Protein AF-A0A926BU79-F1 (afdb_monomer_lite)

Secondary structure (DSSP, 8-state):
--HHHHHHHHHHHHHHHHTTS-SEEEEEEEEEEEEEEEEEEEEEPPPPS--TT---PPPPEEEEEEEEEEEEEEEEEEEEE--SEE-SEEEEEEEP-S--S------GGG-GGGS-----SS--SEEEEEEEEEEEEEEP-HHHH-TTEEEEEEEEEEEE--SS-SSPPGGGEEEEEEEEEEEE-EEEE-SSSEEEEEEEEEEEEEESEEEEEEEEEEEE-TTEEEEEEEEEEEEEE-----SS-TTS---EEEEEEEEEEEEEEEEE--TGGGGS-GGGS---S-EEEEEEEEEE--TT-SS-TTS-GGG-PPPS--EEEEEEEEEEEE-SSTTTT-EEEEEEEEEEESSSS-EEE-

Foldseek 3Di:
DCPVVVVVVCVVCVVVVVVVFDQKDKDKDKDKDKDKDKDKDKDFDDDDDDDPDPDDDGTDIDIDIDIDIDIDMDMDMFIFGQFQKWFAKKKKFFFDPDDEQAAQQCPARSPNCVPPVDRDSGDDRGRWMKMWGTKTWGQDPPPPSPWQKIKIATKMKTAGDRHSDPDGALQRIAIARGKIKTKGWDWPDQDPQTWTKIWMWMFGDPDWGKIKTWIKTWGFAQQFKIKIWTWIKMWTFGNDDDPDDPPDGDRIHTDIGTIIMMTGRMGGHGPVRSVPTPVRDDPQGFHWDQKDKAFDFDDPACAALDDDSPPVDRDPTAWIKMFGGKTWHQDPPPSSPDIDIDGPKIWTDNHNPDIDID

Structure (mmCIF, N/CA/C/O backbone):
data_AF-A0A926BU79-F1
#
_entry.id   AF-A0A926BU79-F1
#
loop_
_atom_site.group_PDB
_atom_site.id
_atom_site.type_symbol
_atom_site.label_atom_id
_atom_site.label_alt_id
_atom_site.label_comp_id
_atom_site.label_asym_id
_atom_site.label_entity_id
_atom_site.label_seq_id
_atom_site.pdbx_PDB_ins_code
_atom_site.Cartn_x
_atom_site.Cartn_y
_atom_site.Cartn_z
_atom_site.occupancy
_atom_site.B_iso_or_equiv
_atom_site.auth_seq_id
_atom_site.auth_comp_id
_atom_site.auth_asym_id
_atom_site.auth_atom_id
_atom_site.pdbx_PDB_model_num
ATOM 1 N N . MET A 1 1 ? 15.084 23.825 -14.480 1.00 42.38 1 MET A N 1
ATOM 2 C CA . MET A 1 1 ? 14.145 24.355 -13.465 1.00 42.38 1 MET A CA 1
ATOM 3 C C . MET A 1 1 ? 12.660 23.915 -13.635 1.00 42.38 1 MET A C 1
ATOM 5 O O . MET A 1 1 ? 11.804 24.703 -13.262 1.00 42.38 1 MET A O 1
ATOM 9 N N . PRO A 1 2 ? 12.282 22.689 -14.086 1.00 44.41 2 PRO A N 1
ATOM 10 C CA . PRO A 1 2 ? 10.863 22.273 -14.104 1.00 44.41 2 PRO A CA 1
ATOM 11 C C . PRO A 1 2 ? 10.433 21.351 -12.940 1.00 44.41 2 PRO A C 1
ATOM 13 O O . PRO A 1 2 ? 9.242 21.128 -12.750 1.00 44.41 2 PRO A O 1
ATOM 16 N N . HIS A 1 3 ? 11.363 20.819 -12.137 1.00 40.56 3 HIS A N 1
ATOM 17 C CA . HIS A 1 3 ?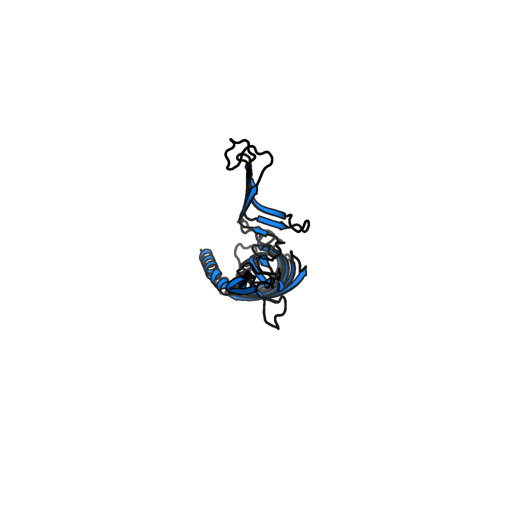 11.034 19.823 -11.102 1.00 40.56 3 HIS A CA 1
ATOM 18 C C . HIS A 1 3 ? 10.215 20.391 -9.929 1.00 40.56 3 HIS A C 1
ATOM 20 O O . HIS A 1 3 ? 9.377 19.686 -9.376 1.00 40.56 3 HIS A O 1
ATOM 26 N N . GLY A 1 4 ? 10.384 21.679 -9.600 1.00 45.31 4 GLY A N 1
ATOM 27 C CA . GLY A 1 4 ? 9.635 22.328 -8.517 1.00 45.31 4 GLY A CA 1
ATOM 28 C C . GLY A 1 4 ? 8.143 22.504 -8.815 1.00 45.31 4 GLY A C 1
ATOM 29 O O . GLY A 1 4 ? 7.321 22.330 -7.924 1.00 45.31 4 GLY A O 1
ATOM 30 N N . ALA A 1 5 ? 7.776 22.781 -10.071 1.00 43.28 5 ALA A N 1
ATOM 31 C CA . ALA A 1 5 ? 6.376 22.955 -10.466 1.00 43.28 5 ALA A CA 1
ATOM 32 C C . ALA A 1 5 ? 5.609 21.622 -10.469 1.00 43.28 5 ALA A C 1
ATOM 34 O O . ALA A 1 5 ? 4.459 21.573 -10.045 1.00 43.28 5 ALA A O 1
ATOM 35 N N . ILE A 1 6 ? 6.266 20.530 -10.874 1.00 52.50 6 ILE A N 1
ATOM 36 C CA . ILE A 1 6 ? 5.684 19.181 -10.839 1.00 52.50 6 ILE A CA 1
ATOM 37 C C . ILE A 1 6 ? 5.482 18.726 -9.389 1.00 52.50 6 ILE A C 1
ATOM 39 O O . ILE A 1 6 ? 4.407 18.236 -9.058 1.00 52.50 6 ILE A O 1
ATOM 43 N N . LEU A 1 7 ? 6.465 18.955 -8.508 1.00 49.88 7 LEU A N 1
ATOM 44 C CA . LEU A 1 7 ? 6.339 18.652 -7.080 1.00 49.88 7 LEU A CA 1
ATOM 45 C C . LEU A 1 7 ? 5.194 19.447 -6.431 1.00 49.88 7 LEU A C 1
ATOM 47 O O . LEU A 1 7 ? 4.418 18.881 -5.667 1.00 49.88 7 LEU A O 1
ATOM 51 N N . LEU A 1 8 ? 5.044 20.731 -6.779 1.00 52.31 8 LEU A N 1
ATOM 52 C CA . LEU A 1 8 ? 3.959 21.582 -6.282 1.00 52.31 8 LEU A CA 1
ATOM 53 C C . LEU A 1 8 ? 2.583 21.113 -6.781 1.00 52.31 8 LEU A C 1
ATOM 55 O O . LEU A 1 8 ? 1.630 21.091 -6.010 1.00 52.31 8 LEU A O 1
ATOM 59 N N . CYS A 1 9 ? 2.475 20.690 -8.046 1.00 54.88 9 CYS A N 1
ATOM 60 C CA . CYS A 1 9 ? 1.242 20.120 -8.591 1.00 54.88 9 CYS A CA 1
ATOM 61 C C . CYS A 1 9 ? 0.895 18.768 -7.953 1.00 54.88 9 CYS A C 1
ATOM 63 O O . CYS A 1 9 ? -0.268 18.543 -7.640 1.00 54.88 9 CYS A O 1
ATOM 65 N N . ILE A 1 10 ? 1.879 17.895 -7.706 1.00 57.88 10 ILE A N 1
ATOM 66 C CA . ILE A 1 10 ? 1.675 16.618 -7.003 1.00 57.88 10 ILE A CA 1
ATOM 67 C C . ILE A 1 10 ? 1.215 16.879 -5.560 1.00 57.88 10 ILE A C 1
ATOM 69 O O . ILE A 1 10 ? 0.214 16.310 -5.135 1.00 57.88 10 ILE A O 1
ATOM 73 N N . LEU A 1 11 ? 1.870 17.797 -4.838 1.00 56.06 11 LEU A N 1
ATOM 74 C CA . LEU A 1 11 ? 1.481 18.220 -3.483 1.00 56.06 11 LEU A CA 1
ATOM 75 C C . LEU A 1 11 ? 0.094 18.874 -3.428 1.00 56.06 11 LEU A C 1
ATOM 77 O O . LEU A 1 11 ? -0.616 18.693 -2.443 1.00 56.06 11 LEU A O 1
ATOM 81 N N . ALA A 1 12 ? -0.322 19.584 -4.480 1.00 52.62 12 ALA A N 1
ATOM 82 C CA . ALA A 1 12 ? -1.647 20.198 -4.565 1.00 52.62 12 ALA A CA 1
ATOM 83 C C . ALA A 1 12 ? -2.764 19.206 -4.951 1.00 52.62 12 ALA A C 1
ATOM 85 O O . ALA A 1 12 ? -3.904 19.382 -4.527 1.00 52.62 12 ALA A O 1
ATOM 86 N N . LEU A 1 13 ? -2.457 18.158 -5.725 1.00 55.81 13 LEU A N 1
ATOM 87 C CA . LEU A 1 13 ? -3.404 17.094 -6.098 1.00 55.81 13 LEU A CA 1
ATOM 88 C C . LEU A 1 13 ? -3.549 16.005 -5.023 1.00 55.81 13 LEU A C 1
ATOM 90 O O . LEU A 1 13 ? -4.596 15.364 -4.941 1.00 55.81 13 LEU A O 1
ATOM 94 N N . LEU A 1 14 ? -2.536 15.834 -4.172 1.00 54.47 14 LEU A N 1
ATOM 95 C CA . LEU A 1 14 ? -2.514 14.897 -3.044 1.00 54.47 14 LEU A CA 1
ATOM 96 C C . LEU A 1 14 ? -3.746 14.984 -2.113 1.00 54.47 14 LEU A C 1
ATOM 98 O O . LEU A 1 14 ? -4.349 13.941 -1.860 1.00 54.47 14 LEU A O 1
ATOM 102 N N . PRO A 1 15 ? -4.191 16.169 -1.645 1.00 51.25 15 PRO A N 1
ATOM 103 C CA . PRO A 1 15 ? -5.398 16.279 -0.820 1.00 51.25 15 PRO A CA 1
ATOM 104 C C . PRO A 1 15 ? -6.715 16.101 -1.599 1.00 51.25 15 PRO A C 1
ATOM 106 O O . PRO A 1 15 ? -7.743 15.787 -1.003 1.00 51.25 15 PRO A O 1
ATOM 109 N N . LEU A 1 16 ? -6.716 16.280 -2.926 1.00 43.81 16 LEU A N 1
ATOM 110 C CA . LEU A 1 16 ? -7.918 16.106 -3.755 1.00 43.81 16 LEU A CA 1
ATOM 111 C C . LEU A 1 16 ? -8.233 14.626 -4.014 1.00 43.81 16 LEU A C 1
ATOM 113 O O . LEU A 1 16 ? -9.405 14.256 -4.087 1.00 43.81 16 LEU A O 1
ATOM 117 N N . LEU A 1 17 ? -7.206 13.775 -4.100 1.00 48.25 17 LEU A N 1
ATOM 118 C CA . LEU A 1 17 ? -7.377 12.325 -4.223 1.00 48.25 17 LEU A CA 1
ATOM 119 C C . LEU A 1 17 ? -7.776 11.682 -2.887 1.00 48.25 17 LEU A C 1
ATOM 121 O O . LEU A 1 17 ? -8.631 10.801 -2.877 1.00 48.25 17 LEU A O 1
ATOM 125 N N . THR A 1 18 ? -7.244 12.154 -1.755 1.00 45.88 18 THR A N 1
ATOM 126 C CA . THR A 1 18 ? -7.657 11.667 -0.426 1.00 45.88 18 THR A CA 1
ATOM 127 C C . THR A 1 18 ? -9.026 12.199 0.004 1.00 45.88 18 THR A C 1
ATOM 129 O O . THR A 1 18 ? -9.737 11.517 0.733 1.00 45.88 18 THR A O 1
ATOM 132 N N . GLY A 1 19 ? -9.458 13.363 -0.492 1.00 41.50 19 GLY A N 1
ATOM 133 C CA . GLY A 1 19 ? -10.786 13.918 -0.204 1.00 41.50 19 GLY A CA 1
ATOM 134 C C . GLY A 1 19 ? -11.962 13.095 -0.751 1.00 41.50 19 GLY A C 1
ATOM 135 O O . GLY A 1 19 ? -13.063 13.186 -0.212 1.00 41.50 19 GLY A O 1
ATOM 136 N N . CYS A 1 20 ? -11.751 12.272 -1.785 1.00 48.97 20 CYS A N 1
ATOM 137 C CA . CYS A 1 20 ? -12.796 11.389 -2.324 1.00 48.97 20 CYS A CA 1
ATOM 138 C C . CYS A 1 20 ? -12.905 10.043 -1.591 1.00 48.97 20 CYS A C 1
ATOM 140 O O . CYS A 1 20 ? -13.910 9.349 -1.744 1.00 48.97 20 CYS A O 1
ATOM 142 N N . PHE A 1 21 ? -11.900 9.665 -0.798 1.00 60.16 21 PHE A N 1
ATOM 143 C CA . PHE A 1 21 ? -11.811 8.346 -0.185 1.00 60.16 21 PHE A CA 1
ATOM 144 C C . PHE A 1 21 ? -11.613 8.461 1.327 1.00 60.16 21 PHE A C 1
ATOM 146 O O . PHE A 1 21 ? -10.554 8.852 1.810 1.00 60.16 21 PHE A O 1
ATOM 153 N N . ALA A 1 22 ? -12.641 8.096 2.095 1.00 68.19 22 ALA A N 1
ATOM 154 C CA . ALA A 1 22 ? -12.532 8.052 3.546 1.00 68.19 22 ALA A CA 1
ATOM 155 C C . ALA A 1 22 ? -11.506 6.983 3.969 1.00 68.19 22 ALA A C 1
ATOM 157 O O . ALA A 1 22 ? -11.554 5.845 3.503 1.00 68.19 22 ALA A O 1
ATOM 158 N N . ILE A 1 23 ? -10.582 7.351 4.861 1.00 78.62 23 ILE A N 1
ATOM 159 C CA . ILE A 1 23 ? -9.623 6.421 5.486 1.00 78.62 23 ILE A CA 1
ATOM 160 C C . ILE A 1 23 ? -10.310 5.646 6.620 1.00 78.62 23 ILE A C 1
ATOM 162 O O . ILE A 1 23 ? -10.093 4.446 6.790 1.00 78.62 23 ILE A O 1
ATOM 166 N N . THR A 1 24 ? -11.200 6.322 7.346 1.00 84.25 24 THR A N 1
ATOM 167 C CA . THR A 1 24 ? -11.952 5.764 8.470 1.00 84.25 24 THR A CA 1
ATOM 168 C C . THR A 1 24 ? -13.446 5.884 8.199 1.00 84.25 24 THR A C 1
ATOM 170 O O . THR A 1 24 ? -13.933 6.958 7.846 1.00 84.25 24 THR A O 1
ATOM 173 N N . ARG A 1 25 ? -14.181 4.784 8.383 1.00 85.81 25 ARG A N 1
ATOM 174 C CA . ARG A 1 25 ? -1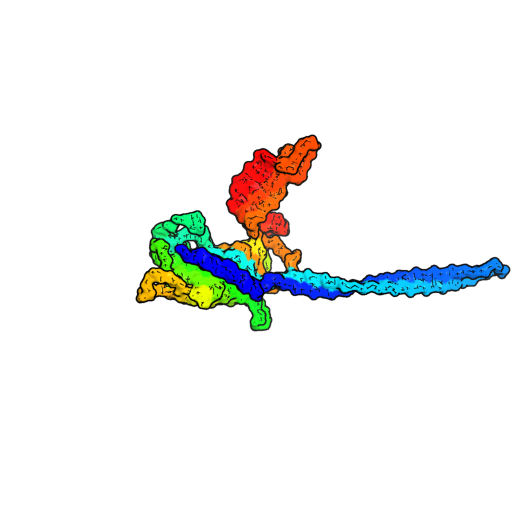5.645 4.752 8.417 1.00 85.81 25 ARG A CA 1
ATOM 175 C C . ARG A 1 25 ? -16.092 4.939 9.863 1.00 85.81 25 ARG A C 1
ATOM 177 O O . ARG A 1 25 ? -15.711 4.158 10.729 1.00 85.81 25 ARG A O 1
ATOM 184 N N . THR A 1 26 ? -16.899 5.963 10.111 1.00 87.44 26 THR A N 1
ATOM 185 C CA . THR A 1 26 ? -17.512 6.215 11.419 1.00 87.44 26 THR A CA 1
ATOM 186 C C . THR A 1 26 ? -18.929 5.662 11.440 1.00 87.44 26 THR A C 1
ATOM 188 O O . THR A 1 26 ? -19.740 6.027 10.587 1.00 87.44 26 THR A O 1
ATOM 191 N N . GLU A 1 27 ? -19.233 4.816 12.414 1.00 87.06 27 GLU A N 1
ATOM 192 C CA . GLU A 1 27 ? -20.590 4.354 12.703 1.00 87.06 27 GLU A CA 1
ATOM 193 C C . GLU A 1 27 ? -21.033 4.924 14.048 1.00 87.06 27 GLU A C 1
ATOM 195 O O . GLU A 1 27 ? -20.275 4.904 15.016 1.00 87.06 27 GLU A O 1
ATOM 200 N N . THR A 1 28 ? -22.250 5.458 14.099 1.00 89.44 28 THR A N 1
ATOM 201 C CA . THR A 1 28 ? -22.816 6.040 15.316 1.00 89.44 28 THR A CA 1
ATOM 202 C C . THR A 1 28 ? -23.909 5.126 15.839 1.00 89.44 28 THR A C 1
ATOM 204 O O . THR A 1 28 ? -24.920 4.919 15.167 1.00 89.44 28 THR A O 1
ATOM 207 N N . ASP A 1 29 ? -23.721 4.627 17.055 1.00 87.31 29 ASP A N 1
ATOM 208 C CA . ASP A 1 29 ? -24.721 3.848 17.768 1.00 87.31 29 ASP A CA 1
ATOM 209 C C . ASP A 1 29 ? -25.447 4.716 18.790 1.00 87.31 29 ASP A C 1
ATOM 211 O O . ASP A 1 29 ? -24.858 5.560 19.473 1.00 87.31 29 ASP A O 1
ATOM 215 N N . LEU A 1 30 ? -26.747 4.470 18.920 1.00 88.25 30 LEU A N 1
ATOM 216 C CA . LEU A 1 30 ? -27.610 5.137 19.884 1.00 88.25 30 LEU A CA 1
ATOM 217 C C . LEU A 1 30 ? -28.054 4.118 20.932 1.00 88.25 30 LEU A C 1
ATOM 219 O O . LEU A 1 30 ? -28.764 3.161 20.624 1.00 88.25 30 LEU A O 1
ATOM 223 N N . TYR A 1 31 ? -27.647 4.340 22.177 1.00 86.56 31 TYR A N 1
ATOM 224 C CA . TYR A 1 31 ? -28.026 3.524 23.324 1.00 86.56 31 TYR A CA 1
ATOM 225 C C . TYR A 1 31 ? -28.962 4.314 24.233 1.00 86.56 31 TYR A C 1
ATOM 227 O O . TYR A 1 31 ? -28.611 5.396 24.695 1.00 86.56 31 TYR A O 1
ATOM 235 N N . THR A 1 32 ? -30.118 3.755 24.582 1.00 88.88 32 THR A N 1
ATOM 236 C CA . THR A 1 32 ? -30.971 4.333 25.631 1.00 88.88 32 THR A CA 1
ATOM 237 C C . THR A 1 32 ? -30.690 3.630 26.954 1.00 88.88 32 THR A C 1
ATOM 239 O O . THR A 1 32 ? -31.021 2.459 27.151 1.00 88.88 32 THR A O 1
ATOM 242 N N . ILE A 1 33 ? -30.089 4.352 27.898 1.00 86.12 33 ILE A N 1
ATOM 243 C CA . ILE A 1 33 ? -29.819 3.854 29.246 1.00 86.12 33 ILE A CA 1
ATOM 244 C C . ILE A 1 33 ? -31.047 4.140 30.109 1.00 86.12 33 ILE A C 1
ATOM 246 O O . ILE A 1 33 ? -31.375 5.296 30.381 1.00 86.12 33 ILE A O 1
ATOM 250 N N . THR A 1 34 ? -31.712 3.081 30.572 1.00 87.81 34 THR A N 1
ATOM 251 C CA . THR A 1 34 ? -32.837 3.187 31.511 1.00 87.81 34 THR A CA 1
ATOM 252 C C . THR A 1 34 ? -32.369 2.843 32.920 1.00 87.81 34 THR A C 1
ATOM 254 O O . THR A 1 34 ? -32.087 1.686 33.225 1.00 87.81 34 THR A O 1
ATOM 257 N N . ILE A 1 35 ? -32.320 3.842 33.799 1.00 86.75 35 ILE A N 1
ATOM 258 C CA . ILE A 1 35 ? -32.081 3.658 35.231 1.00 86.75 35 ILE A CA 1
ATOM 259 C C . ILE A 1 35 ? -33.439 3.532 35.915 1.00 86.75 35 ILE A C 1
ATOM 261 O O . ILE A 1 35 ? -34.293 4.417 35.811 1.00 86.75 35 ILE A O 1
ATOM 265 N N . ARG A 1 36 ? -33.639 2.415 36.613 1.00 90.75 36 ARG A N 1
ATOM 266 C CA . ARG A 1 36 ? -34.848 2.140 37.385 1.00 90.75 36 ARG A CA 1
ATOM 267 C C . ARG A 1 36 ? -34.502 2.144 38.863 1.00 90.75 36 ARG A C 1
ATOM 269 O O . ARG A 1 36 ? -33.799 1.252 39.325 1.00 90.75 36 ARG A O 1
ATOM 276 N N . ASP A 1 37 ? -35.063 3.099 39.586 1.00 88.12 37 ASP A N 1
ATOM 277 C CA . ASP A 1 37 ? -35.008 3.138 41.041 1.00 88.12 37 ASP A CA 1
ATOM 278 C C . ASP A 1 37 ? -36.376 2.744 41.612 1.00 88.12 37 ASP A C 1
ATOM 280 O O . ASP A 1 37 ? -37.425 3.172 41.118 1.00 88.12 37 ASP A O 1
ATOM 284 N N . THR A 1 38 ? -36.380 1.855 42.602 1.00 87.94 38 THR A N 1
ATOM 285 C CA . THR A 1 38 ? -37.600 1.365 43.253 1.00 87.94 38 THR A CA 1
ATOM 286 C C . THR A 1 38 ? -37.445 1.540 44.753 1.00 87.94 38 THR A C 1
ATOM 288 O O . THR A 1 38 ? -36.660 0.841 45.386 1.00 87.94 38 THR A O 1
ATOM 291 N N . THR A 1 39 ? -38.226 2.451 45.323 1.00 86.81 39 THR A N 1
ATOM 292 C CA . THR A 1 39 ? -38.275 2.677 46.765 1.00 86.81 39 THR A CA 1
ATOM 293 C C . THR A 1 39 ? -39.522 2.004 47.318 1.00 86.81 39 THR A C 1
ATOM 295 O O . THR A 1 39 ? -40.637 2.294 46.881 1.00 86.81 39 THR A O 1
ATOM 298 N N . ILE A 1 40 ? -39.331 1.093 48.269 1.00 87.94 40 ILE A N 1
ATOM 299 C CA . ILE A 1 40 ? -40.415 0.443 49.006 1.00 87.94 40 ILE A CA 1
ATOM 300 C C . ILE A 1 40 ? -40.418 1.051 50.401 1.00 87.94 40 ILE A C 1
ATOM 302 O O . ILE A 1 40 ? -39.412 0.980 51.108 1.00 87.94 40 ILE A O 1
ATOM 306 N N . ARG A 1 41 ? -41.533 1.664 50.785 1.00 85.31 41 ARG A N 1
ATOM 307 C CA . ARG A 1 41 ? -41.758 2.160 52.136 1.00 85.31 41 ARG A CA 1
ATOM 308 C C . ARG A 1 41 ? -42.851 1.325 52.781 1.00 85.31 41 ARG A C 1
ATOM 310 O O . ARG A 1 41 ? -43.974 1.284 52.289 1.00 85.31 41 ARG A O 1
ATOM 317 N N . GLU A 1 42 ? -42.510 0.667 53.879 1.00 85.88 42 GLU A N 1
ATOM 318 C CA . GLU A 1 42 ? -43.472 -0.044 54.714 1.00 85.88 42 GLU A CA 1
ATOM 319 C C . GLU A 1 42 ? -43.712 0.765 55.984 1.00 85.88 42 GLU A C 1
ATOM 321 O O . GLU A 1 42 ? -42.802 0.945 56.791 1.00 85.88 42 GLU A O 1
ATOM 326 N N . ASP A 1 43 ? -44.941 1.236 56.166 1.00 82.75 43 ASP A N 1
ATOM 327 C CA . ASP A 1 43 ? -45.365 1.865 57.409 1.00 82.75 43 ASP A CA 1
ATOM 328 C C . ASP A 1 43 ? -46.243 0.859 58.179 1.00 82.75 43 ASP A C 1
ATOM 330 O O . ASP A 1 43 ? -47.286 0.398 57.703 1.00 82.75 43 ASP A O 1
ATOM 334 N N . ALA A 1 44 ? -45.795 0.487 59.380 1.00 80.06 44 ALA A N 1
ATOM 335 C CA . ALA A 1 44 ? -46.553 -0.333 60.319 1.00 80.06 44 ALA A CA 1
ATOM 336 C C . ALA A 1 44 ? -47.056 0.566 61.451 1.00 80.06 44 ALA A C 1
ATOM 338 O O . ALA A 1 44 ? -46.277 1.028 62.286 1.00 80.06 44 ALA A O 1
ATOM 339 N N . VAL A 1 45 ? -48.361 0.831 61.478 1.00 75.06 45 VAL A N 1
ATOM 340 C CA . VAL A 1 45 ? -48.956 1.666 62.525 1.00 75.06 45 VAL A CA 1
ATOM 341 C C . VAL A 1 45 ? -49.338 0.769 63.693 1.00 75.06 45 VAL A C 1
ATOM 343 O O . VAL A 1 45 ? -50.193 -0.109 63.562 1.00 75.06 45 VAL A O 1
ATOM 346 N N . ASN A 1 46 ? -48.712 0.990 64.848 1.00 68.00 46 ASN A N 1
ATOM 347 C CA . ASN A 1 46 ? -49.131 0.317 66.071 1.00 68.00 46 ASN A CA 1
ATOM 348 C C . ASN A 1 46 ? -50.519 0.834 66.478 1.00 68.00 46 ASN A C 1
ATOM 350 O O . ASN A 1 46 ? -50.720 2.051 66.534 1.00 68.00 46 ASN A O 1
ATOM 354 N N . PRO A 1 47 ? -51.486 -0.056 66.755 1.00 65.81 47 PRO A N 1
ATOM 355 C CA . PRO A 1 47 ? -52.802 0.371 67.204 1.00 65.81 47 PRO A CA 1
ATOM 356 C C . PRO A 1 47 ? -52.669 1.128 68.542 1.00 65.81 47 PRO A C 1
ATOM 358 O O . PRO A 1 47 ? -51.999 0.634 69.450 1.00 65.81 47 PRO A O 1
ATOM 361 N N . PRO A 1 48 ? -53.270 2.323 68.693 1.00 66.50 48 PRO A N 1
ATOM 362 C CA . PRO A 1 48 ? -53.145 3.099 69.923 1.00 66.50 48 PRO A CA 1
ATOM 363 C C . PRO A 1 48 ? -53.962 2.495 71.084 1.00 66.50 48 PRO A C 1
ATOM 365 O O . PRO A 1 48 ? -55.146 2.183 70.922 1.00 66.50 48 PRO A O 1
ATOM 368 N N . GLY A 1 49 ? -53.330 2.409 72.265 1.00 63.38 49 GLY A N 1
ATOM 369 C CA . GLY A 1 49 ? -53.961 2.190 73.579 1.00 63.38 49 GLY A CA 1
ATOM 370 C C . GLY A 1 49 ? -53.622 0.866 74.285 1.00 63.38 49 GLY A C 1
ATOM 371 O O . GLY A 1 49 ? -53.477 -0.171 73.642 1.00 63.38 49 GLY A O 1
ATOM 372 N N . GLU A 1 50 ? -53.553 0.894 75.624 1.00 60.81 50 GLU A N 1
ATOM 373 C CA . GLU A 1 50 ? -53.645 -0.310 76.465 1.00 60.81 50 GLU A CA 1
ATOM 374 C C . GLU A 1 50 ? -55.083 -0.844 76.417 1.00 60.81 50 GLU A C 1
ATOM 376 O O . GLU A 1 50 ? -56.043 -0.079 76.532 1.00 60.81 50 GLU A O 1
ATOM 381 N N . ARG A 1 51 ? -55.251 -2.152 76.208 1.00 59.69 51 ARG A N 1
ATOM 382 C CA . ARG A 1 51 ? -56.569 -2.795 76.138 1.00 59.69 51 ARG A CA 1
ATOM 383 C C . ARG A 1 51 ? -56.622 -4.015 77.048 1.00 59.69 51 ARG A C 1
ATOM 385 O O . ARG A 1 51 ? -55.670 -4.791 77.117 1.00 59.69 51 ARG A O 1
ATOM 392 N N . GLU A 1 52 ? -57.753 -4.182 77.724 1.00 54.09 52 GLU A N 1
ATOM 393 C CA . GLU A 1 52 ? -58.005 -5.299 78.635 1.00 54.09 52 GLU A CA 1
ATOM 394 C C . GLU A 1 52 ? -58.042 -6.643 77.884 1.00 54.09 52 GLU A C 1
ATOM 396 O O . GLU A 1 52 ? -58.710 -6.781 76.860 1.00 54.09 52 GLU A O 1
ATOM 401 N N . GLY A 1 53 ? -57.327 -7.648 78.407 1.00 63.19 53 GLY A N 1
ATOM 402 C CA . GLY A 1 53 ? -57.444 -9.048 77.971 1.00 63.19 53 GLY A CA 1
ATOM 403 C C . GLY A 1 53 ? -56.351 -9.599 77.042 1.00 63.19 53 GLY A C 1
ATOM 404 O O . GLY A 1 53 ? -56.511 -10.704 76.532 1.00 63.19 53 GLY A O 1
ATOM 405 N N . GLY A 1 54 ? -55.244 -8.884 76.802 1.00 61.91 54 GLY A N 1
ATOM 406 C CA . GLY A 1 54 ? -54.031 -9.458 76.181 1.00 61.91 54 GLY A CA 1
ATOM 407 C C . GLY A 1 54 ? -54.166 -9.951 74.729 1.00 61.91 54 GLY A C 1
ATOM 408 O O . GLY A 1 54 ? -53.287 -10.653 74.235 1.00 61.91 54 GLY A O 1
ATOM 409 N N . THR A 1 55 ? -55.250 -9.604 74.029 1.00 60.62 55 THR A N 1
ATOM 410 C CA . THR A 1 55 ? -55.471 -10.028 72.638 1.00 60.62 55 THR A CA 1
ATOM 411 C C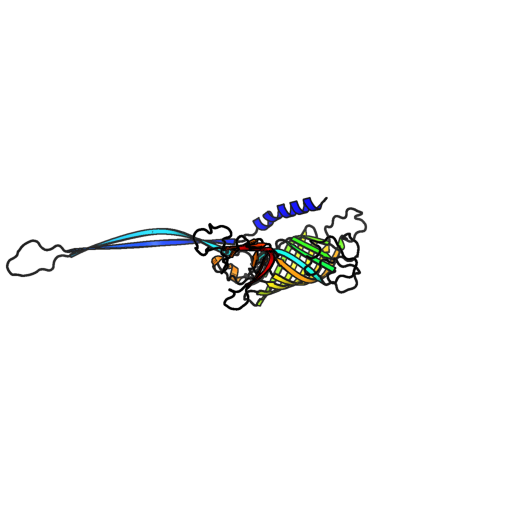 . THR A 1 55 ? -54.754 -9.075 71.677 1.00 60.62 55 THR A C 1
ATOM 413 O O . THR A 1 55 ? -55.134 -7.911 71.547 1.00 60.62 55 THR A O 1
ATOM 416 N N . ILE A 1 56 ? -53.709 -9.563 71.004 1.00 60.28 56 ILE A N 1
ATOM 417 C CA . ILE A 1 56 ? -52.903 -8.794 70.044 1.00 60.28 56 ILE A CA 1
ATOM 418 C C . ILE A 1 56 ? -53.521 -8.944 68.647 1.00 60.28 56 ILE A C 1
ATOM 420 O O . ILE A 1 56 ? -53.509 -10.033 68.076 1.00 60.28 56 ILE A O 1
ATOM 424 N N . TYR A 1 57 ? -54.048 -7.856 68.082 1.00 62.06 57 TYR A N 1
ATOM 425 C CA . TYR A 1 57 ? -54.442 -7.818 66.669 1.00 62.06 57 TYR A CA 1
ATOM 426 C C . TYR A 1 57 ? -53.220 -7.529 65.782 1.00 62.06 57 TYR A C 1
ATOM 428 O O . TYR A 1 57 ? -52.332 -6.785 66.206 1.00 62.06 57 TYR A O 1
ATOM 436 N N . PRO A 1 58 ? -53.154 -8.074 64.553 1.00 66.38 58 PRO A N 1
ATOM 437 C CA . PRO A 1 58 ? -52.073 -7.751 63.629 1.00 66.38 58 PRO A CA 1
ATOM 438 C C . PRO A 1 58 ? -52.115 -6.260 63.266 1.00 66.38 58 PRO A C 1
ATOM 440 O O . PRO A 1 58 ? -53.164 -5.743 62.878 1.00 66.38 58 PRO A O 1
ATOM 443 N N . SER A 1 59 ? -50.980 -5.565 63.394 1.00 72.44 59 SER A N 1
ATOM 444 C CA . SER A 1 59 ? -50.868 -4.152 63.018 1.00 72.44 59 SER A CA 1
ATOM 445 C C . SER A 1 59 ? -51.207 -3.964 61.532 1.00 72.44 59 SER A C 1
ATOM 447 O O . SER A 1 59 ? -50.676 -4.711 60.700 1.00 72.44 59 SER A O 1
ATOM 449 N N . PRO A 1 60 ? -52.054 -2.983 61.162 1.00 77.19 60 PRO A N 1
ATOM 450 C CA . PRO A 1 60 ? -52.270 -2.644 59.763 1.00 77.19 60 PRO A CA 1
ATOM 451 C C . PRO A 1 60 ? -50.946 -2.186 59.140 1.00 77.19 60 PRO A C 1
ATOM 453 O O . PRO A 1 60 ? -50.234 -1.348 59.698 1.00 77.19 60 PRO A O 1
ATOM 456 N N . ARG A 1 61 ? -50.611 -2.775 57.989 1.00 78.31 61 ARG A N 1
ATOM 457 C CA . ARG A 1 61 ? -49.422 -2.438 57.200 1.00 78.31 61 ARG A CA 1
ATOM 458 C C . ARG A 1 61 ? -49.862 -1.709 55.938 1.00 78.31 61 ARG A C 1
ATOM 460 O O . ARG A 1 61 ? -50.702 -2.234 55.207 1.00 78.31 61 ARG A O 1
ATOM 467 N N . SER A 1 62 ? -49.288 -0.543 55.669 1.00 82.12 62 SER A N 1
ATOM 468 C CA . SER A 1 62 ? -49.364 0.096 54.354 1.00 82.12 62 SER A CA 1
ATOM 469 C C . SER A 1 62 ? -48.012 -0.018 53.666 1.00 82.12 62 SER A C 1
ATOM 471 O O . SER A 1 62 ? -46.979 0.287 54.262 1.00 82.12 62 SER A O 1
ATOM 473 N N . VAL A 1 63 ? -48.023 -0.475 52.416 1.00 84.75 63 VAL A N 1
ATOM 474 C CA . VAL A 1 63 ? -46.822 -0.594 51.588 1.00 84.75 63 VAL A CA 1
ATOM 475 C C . VAL A 1 63 ? -46.951 0.387 50.435 1.00 84.75 63 VAL A C 1
ATOM 477 O O . VAL A 1 63 ? -47.766 0.178 49.537 1.00 84.75 63 VAL A O 1
ATOM 480 N N . ASP A 1 64 ? -46.138 1.437 50.454 1.00 86.69 64 ASP A N 1
ATOM 481 C CA . ASP A 1 64 ? -46.012 2.383 49.353 1.00 86.69 64 ASP A CA 1
ATOM 482 C C . ASP A 1 64 ? -44.823 1.988 48.479 1.00 86.69 64 ASP A C 1
ATOM 484 O O . ASP A 1 64 ? -43.670 1.956 48.915 1.00 86.69 64 ASP A O 1
ATOM 488 N N . ILE A 1 65 ? -45.108 1.684 47.214 1.00 86.00 65 ILE A N 1
ATOM 489 C CA . ILE A 1 65 ? -44.096 1.333 46.218 1.00 86.00 65 ILE A CA 1
ATOM 490 C C . ILE A 1 65 ? -43.980 2.496 45.239 1.00 86.00 65 ILE A C 1
ATOM 492 O O . ILE A 1 65 ? -44.833 2.675 44.371 1.00 86.00 65 ILE A O 1
ATOM 496 N N . SER A 1 66 ? -42.897 3.263 45.341 1.00 88.56 66 SER A N 1
ATOM 497 C CA . SER A 1 66 ? -42.563 4.313 44.380 1.00 88.56 66 SER A CA 1
ATOM 498 C C . SER A 1 66 ? -41.538 3.800 43.374 1.00 88.56 66 SER A C 1
ATOM 500 O O . SER A 1 66 ? -40.545 3.167 43.737 1.00 88.56 66 SER A O 1
ATOM 502 N N . ARG A 1 67 ? -41.778 4.058 42.086 1.00 87.06 67 ARG A N 1
ATOM 503 C CA . ARG A 1 67 ? -40.858 3.709 40.996 1.00 87.06 67 ARG A CA 1
ATOM 504 C C . ARG A 1 67 ? -40.472 4.971 40.249 1.00 87.06 67 ARG A C 1
ATOM 506 O O . ARG A 1 67 ? -41.340 5.654 39.709 1.00 87.06 67 ARG A O 1
ATOM 513 N N . ARG A 1 68 ? -39.173 5.248 40.172 1.00 89.19 68 ARG A N 1
ATOM 514 C CA . ARG A 1 68 ? -38.623 6.345 39.378 1.00 89.19 68 ARG A CA 1
ATOM 515 C C . ARG A 1 68 ? -37.841 5.768 38.207 1.00 89.19 68 ARG A C 1
ATOM 517 O O . ARG A 1 68 ? -36.916 4.981 38.390 1.00 89.19 68 ARG A O 1
ATOM 524 N N . TYR A 1 69 ? -38.223 6.179 37.005 1.00 88.25 69 TYR A N 1
ATOM 525 C CA . TYR A 1 69 ? -37.508 5.852 35.779 1.00 88.25 69 TYR A CA 1
ATOM 526 C C . TYR A 1 69 ? -36.763 7.099 35.311 1.00 88.25 69 TYR A C 1
ATOM 528 O O . TYR A 1 69 ? -37.364 8.163 35.167 1.00 88.25 69 TYR A O 1
ATOM 536 N N . LEU A 1 70 ? -35.458 6.972 35.098 1.00 89.00 70 LEU A N 1
ATOM 537 C CA . LEU A 1 70 ? -34.642 7.977 34.430 1.00 89.00 70 LEU A CA 1
ATOM 538 C C . LEU A 1 70 ? -34.123 7.350 33.139 1.00 89.00 70 LEU A C 1
ATOM 540 O O . LEU A 1 70 ? -33.362 6.386 33.180 1.00 89.00 70 LEU A O 1
ATOM 544 N N . GLN A 1 71 ? -34.552 7.887 32.005 1.00 89.19 71 GLN A N 1
ATOM 545 C CA . GLN A 1 71 ? -34.023 7.505 30.702 1.00 89.19 71 GLN A CA 1
ATOM 546 C C . GLN A 1 71 ? -33.074 8.594 30.226 1.00 89.19 71 GLN A C 1
ATOM 548 O O . GLN A 1 71 ? -33.384 9.781 30.333 1.00 89.19 71 GLN A O 1
ATOM 553 N N . ARG A 1 72 ? -31.904 8.187 29.742 1.00 89.69 72 ARG A N 1
ATOM 554 C CA . ARG A 1 72 ? -30.973 9.072 29.047 1.00 89.69 72 ARG A CA 1
ATOM 555 C C . ARG A 1 72 ? -30.445 8.368 27.812 1.00 89.69 72 ARG A C 1
ATOM 557 O O . ARG A 1 72 ? -30.115 7.183 27.877 1.00 89.69 72 ARG A O 1
ATOM 564 N N . ASP A 1 73 ? -30.332 9.116 26.731 1.00 90.06 73 ASP A N 1
ATOM 565 C CA . ASP A 1 73 ? -29.717 8.625 25.510 1.00 90.06 73 ASP A CA 1
ATOM 566 C C . ASP A 1 73 ? -28.206 8.854 25.572 1.00 90.06 73 ASP A C 1
ATOM 568 O O . ASP A 1 73 ? -27.723 9.868 26.081 1.00 90.06 73 ASP A O 1
ATOM 572 N N . SER A 1 74 ? -27.461 7.866 25.097 1.00 88.00 74 SER A N 1
ATOM 573 C CA . SER A 1 74 ? -26.013 7.868 24.971 1.00 88.00 74 SER A CA 1
ATOM 574 C C . SER A 1 74 ? -25.670 7.602 23.516 1.00 88.00 74 SER A C 1
ATOM 576 O O . SER A 1 74 ? -26.223 6.696 22.897 1.00 88.00 74 SER A O 1
ATOM 578 N N . VAL A 1 75 ? -24.750 8.396 22.984 1.00 89.81 75 VAL A N 1
ATOM 579 C CA . VAL A 1 75 ? -24.237 8.249 21.623 1.00 89.81 75 VAL A CA 1
ATOM 580 C C . VAL A 1 75 ? -22.831 7.687 21.738 1.00 89.81 75 VAL A C 1
ATOM 582 O O . VAL A 1 75 ? -22.020 8.260 22.466 1.00 89.81 75 VAL A O 1
ATOM 585 N N . ASP A 1 76 ? -22.554 6.584 21.053 1.00 90.44 76 ASP A N 1
ATOM 586 C CA . ASP A 1 76 ? -21.204 6.035 20.941 1.00 90.44 76 ASP A CA 1
ATOM 587 C C . ASP A 1 76 ? -20.775 6.016 19.476 1.00 90.44 76 ASP A C 1
ATOM 589 O O . ASP A 1 76 ? -21.579 5.725 18.588 1.00 90.44 76 ASP A O 1
ATOM 593 N N . ASN A 1 77 ? -19.515 6.346 19.218 1.00 91.00 77 ASN A N 1
ATOM 594 C CA . ASN A 1 77 ? -18.968 6.392 17.867 1.00 91.00 77 ASN A CA 1
ATOM 595 C C . ASN A 1 77 ? -17.915 5.298 17.718 1.00 91.00 77 ASN A C 1
ATOM 597 O O . ASN A 1 77 ? -16.901 5.318 18.414 1.00 91.00 77 ASN A O 1
ATOM 601 N N . ARG A 1 78 ? -18.137 4.389 16.769 1.00 88.06 78 ARG A N 1
ATOM 602 C CA . ARG A 1 78 ? -17.212 3.315 16.404 1.00 88.06 78 ARG A CA 1
ATOM 603 C C . ARG A 1 78 ? -16.454 3.678 15.133 1.00 88.06 78 ARG A C 1
ATOM 605 O O . ARG A 1 78 ? -17.021 4.241 14.192 1.00 88.06 78 ARG A O 1
ATOM 612 N N . TYR A 1 79 ? -15.166 3.350 15.104 1.00 90.19 79 TYR A N 1
ATOM 613 C CA . TYR A 1 79 ? -14.257 3.726 14.022 1.00 90.19 79 TYR A CA 1
ATOM 614 C C . TYR A 1 79 ? -13.673 2.486 13.345 1.00 90.19 79 TYR A C 1
ATOM 616 O O . TYR A 1 79 ? -12.943 1.719 13.968 1.00 90.19 79 TYR A O 1
ATOM 624 N N . TYR A 1 80 ? -13.945 2.329 12.053 1.00 89.06 80 TYR A N 1
ATOM 625 C CA . TYR A 1 80 ? -13.515 1.190 11.241 1.00 89.06 80 TYR A CA 1
ATOM 626 C C . TYR A 1 80 ? -12.560 1.630 10.127 1.00 89.06 80 TYR A C 1
ATOM 628 O O . TYR A 1 80 ? -12.712 2.743 9.607 1.00 89.06 80 TYR A O 1
ATOM 636 N N . PRO A 1 81 ? -11.628 0.777 9.675 1.00 88.50 81 PRO A N 1
ATOM 637 C CA . PRO A 1 81 ? -10.911 1.031 8.435 1.00 88.50 81 PRO A CA 1
ATOM 638 C C . PRO A 1 81 ? -11.879 1.055 7.246 1.00 88.50 81 PRO A C 1
ATOM 640 O O . PRO A 1 81 ? -12.798 0.242 7.132 1.00 88.50 81 PRO A O 1
ATOM 643 N N . ALA A 1 82 ? -11.665 1.998 6.330 1.00 87.06 82 ALA A N 1
ATOM 644 C CA . ALA A 1 82 ? -12.436 2.125 5.090 1.00 87.06 82 ALA A CA 1
ATOM 645 C C . ALA A 1 82 ? -11.616 1.786 3.831 1.00 87.06 82 ALA A C 1
ATOM 647 O O . ALA A 1 82 ? -12.079 1.996 2.711 1.00 87.06 82 ALA A O 1
ATOM 648 N N . TYR A 1 83 ? -10.416 1.231 4.002 1.00 88.56 83 TYR A N 1
ATOM 649 C CA . TYR A 1 83 ? -9.492 0.892 2.924 1.00 88.56 83 TYR A CA 1
ATOM 650 C C . TYR A 1 83 ? -8.962 -0.530 3.085 1.00 88.56 83 TYR A C 1
ATOM 652 O O . TYR A 1 83 ? -8.768 -1.010 4.195 1.00 88.56 83 TYR A O 1
ATOM 660 N N . LEU A 1 84 ? -8.669 -1.188 1.966 1.00 88.94 84 LEU A N 1
ATOM 661 C CA . LEU A 1 84 ? -7.946 -2.462 1.952 1.00 88.94 84 LEU A CA 1
ATOM 662 C C . LEU A 1 84 ? -6.446 -2.253 1.803 1.00 88.94 84 LEU A C 1
ATOM 664 O O . LEU A 1 84 ? -5.659 -3.136 2.141 1.00 88.94 84 LEU A O 1
ATOM 668 N N . ARG A 1 85 ? -6.021 -1.124 1.243 1.00 89.25 85 ARG A N 1
ATOM 669 C CA . ARG A 1 85 ? -4.631 -0.690 1.317 1.00 89.25 85 ARG A CA 1
ATOM 670 C C . ARG A 1 85 ? -4.533 0.823 1.305 1.00 89.25 85 ARG A C 1
ATOM 672 O O . ARG A 1 85 ? -5.229 1.475 0.535 1.00 89.25 85 ARG A O 1
ATOM 679 N N . PHE A 1 86 ? -3.650 1.348 2.132 1.00 88.44 86 PHE A N 1
ATOM 680 C CA . PHE A 1 86 ? -3.263 2.744 2.123 1.00 88.44 86 PHE A CA 1
ATOM 681 C C . PHE A 1 86 ? -1.758 2.802 2.318 1.00 88.44 86 PHE A C 1
ATOM 683 O O . PHE A 1 86 ? -1.271 2.396 3.367 1.00 88.44 86 PHE A O 1
ATOM 690 N N . GLY A 1 87 ? -1.026 3.245 1.302 1.00 84.94 87 GLY A N 1
ATOM 691 C CA . GLY A 1 87 ? 0.422 3.346 1.372 1.00 84.94 87 GLY A CA 1
ATOM 692 C C . GLY A 1 87 ? 0.963 4.739 1.197 1.00 84.94 87 GLY A C 1
ATOM 693 O O . GLY A 1 87 ? 0.287 5.592 0.647 1.00 84.94 87 GLY A O 1
ATOM 694 N N . GLY A 1 88 ? 2.191 4.960 1.662 1.00 84.69 88 GLY A N 1
ATOM 695 C CA . GLY A 1 88 ? 2.935 6.195 1.438 1.00 84.69 88 GLY A CA 1
ATOM 696 C C . GLY A 1 88 ? 3.805 6.101 0.191 1.00 84.69 88 GLY A C 1
ATOM 697 O O . GLY A 1 88 ? 3.546 6.772 -0.808 1.00 84.69 88 GLY A O 1
ATOM 698 N N . ILE A 1 89 ? 4.833 5.254 0.235 1.00 86.06 89 ILE A N 1
ATOM 699 C CA . ILE A 1 89 ? 5.766 5.064 -0.880 1.00 86.06 89 ILE A CA 1
ATOM 700 C C . ILE A 1 89 ? 6.082 3.589 -1.087 1.00 86.06 89 ILE A C 1
ATOM 702 O O . ILE A 1 89 ? 6.237 2.815 -0.149 1.00 86.06 89 ILE A O 1
ATOM 706 N N . GLU A 1 90 ? 6.199 3.207 -2.344 1.00 88.31 90 GLU A N 1
ATOM 707 C CA . GLU A 1 90 ? 6.585 1.886 -2.799 1.00 88.31 90 GLU A CA 1
ATOM 708 C C . GLU A 1 90 ? 7.677 2.067 -3.851 1.00 88.31 90 GLU A C 1
ATOM 710 O O . GLU A 1 90 ? 7.545 2.884 -4.764 1.00 88.31 90 GLU A O 1
ATOM 715 N N . ALA A 1 91 ? 8.772 1.334 -3.693 1.00 86.19 91 ALA A N 1
ATOM 716 C CA . ALA A 1 91 ? 9.955 1.419 -4.531 1.00 86.19 91 ALA A CA 1
ATOM 717 C C . ALA A 1 91 ? 10.415 0.020 -4.920 1.00 86.19 91 ALA A C 1
ATOM 719 O O . ALA A 1 91 ? 10.405 -0.907 -4.109 1.00 86.19 91 ALA A O 1
ATOM 720 N N . MET A 1 92 ? 10.801 -0.144 -6.176 1.00 86.62 92 MET A N 1
ATOM 721 C CA . MET A 1 92 ? 11.112 -1.442 -6.747 1.00 86.62 92 MET A CA 1
ATOM 722 C C . MET A 1 92 ? 12.177 -1.314 -7.830 1.00 86.62 92 MET A C 1
ATOM 724 O O . MET A 1 92 ? 12.161 -0.371 -8.616 1.00 86.62 92 MET A O 1
ATOM 728 N N . SER A 1 93 ? 13.060 -2.310 -7.913 1.00 83.38 93 SER A N 1
ATOM 729 C CA . SER A 1 93 ? 14.027 -2.445 -9.008 1.00 83.38 93 SER A CA 1
ATOM 730 C C . SER A 1 93 ? 13.643 -3.574 -9.951 1.00 83.38 93 SER A C 1
ATOM 732 O O . SER A 1 93 ? 13.297 -4.666 -9.499 1.00 83.38 93 SER A O 1
ATOM 734 N N . PHE A 1 94 ? 13.774 -3.337 -11.256 1.00 84.12 94 PHE A N 1
ATOM 735 C CA . PHE A 1 94 ? 13.656 -4.357 -12.295 1.00 84.12 94 PHE A CA 1
ATOM 736 C C . PHE A 1 94 ? 14.987 -5.082 -12.477 1.00 84.12 94 PHE A C 1
ATOM 738 O O . PHE A 1 94 ? 16.011 -4.450 -12.729 1.00 84.12 94 PHE A O 1
ATOM 745 N N . PHE A 1 95 ? 14.963 -6.407 -12.434 1.00 76.94 95 PHE A N 1
ATOM 746 C CA . PHE A 1 95 ? 16.007 -7.238 -13.010 1.00 76.94 95 PHE A CA 1
ATOM 747 C C . PHE A 1 95 ? 15.987 -7.074 -14.530 1.00 76.94 95 PHE A C 1
ATOM 749 O O . PHE A 1 95 ? 14.955 -7.291 -15.168 1.00 76.94 95 PHE A O 1
ATOM 756 N N . SER A 1 96 ? 17.128 -6.704 -15.109 1.00 66.38 96 SER A N 1
ATOM 757 C CA . SER A 1 96 ? 17.294 -6.687 -16.562 1.00 66.38 96 SER A CA 1
ATOM 758 C C . SER A 1 96 ? 18.004 -7.975 -16.990 1.00 66.38 96 SER A C 1
ATOM 760 O O . SER A 1 96 ? 19.143 -8.201 -16.565 1.00 66.38 96 SER A O 1
ATOM 762 N N . PRO A 1 97 ? 17.368 -8.863 -17.780 1.00 49.66 97 PRO A N 1
ATOM 763 C CA . PRO A 1 97 ? 18.057 -10.000 -18.373 1.00 49.66 97 PRO A CA 1
ATOM 764 C C . PRO A 1 97 ? 19.025 -9.482 -19.449 1.00 49.66 97 PRO A C 1
ATOM 766 O O . PRO A 1 97 ? 18.640 -9.247 -20.586 1.00 49.66 97 PRO A O 1
ATOM 769 N N . GLY A 1 98 ? 20.266 -9.248 -19.018 1.00 46.59 98 GLY A N 1
ATOM 770 C CA . GLY A 1 98 ? 21.495 -8.948 -19.763 1.00 46.59 98 GLY A CA 1
ATOM 771 C C . GLY A 1 98 ? 21.435 -8.681 -21.275 1.00 46.59 98 GLY A C 1
ATOM 772 O O . GLY A 1 98 ? 21.164 -9.582 -22.055 1.00 46.59 98 GLY A O 1
ATOM 773 N N . THR A 1 99 ? 21.851 -7.465 -21.647 1.00 46.06 99 THR A N 1
ATOM 774 C CA . THR A 1 99 ? 22.755 -7.081 -22.770 1.00 46.06 99 THR A CA 1
ATOM 775 C C . THR A 1 99 ? 23.011 -5.567 -22.755 1.00 46.06 99 THR A C 1
ATOM 777 O O . THR A 1 99 ? 23.903 -5.079 -23.441 1.00 46.06 99 THR A O 1
ATOM 780 N N . GLU A 1 100 ? 22.246 -4.813 -21.964 1.00 51.91 100 GLU A N 1
ATOM 781 C CA . GLU A 1 100 ? 22.368 -3.363 -21.862 1.00 51.91 100 GLU A CA 1
ATOM 782 C C . GLU A 1 100 ? 23.658 -3.009 -21.104 1.00 51.91 100 GLU A C 1
ATOM 784 O O . GLU A 1 100 ? 23.820 -3.308 -19.920 1.00 51.91 100 GLU A O 1
ATOM 789 N N . THR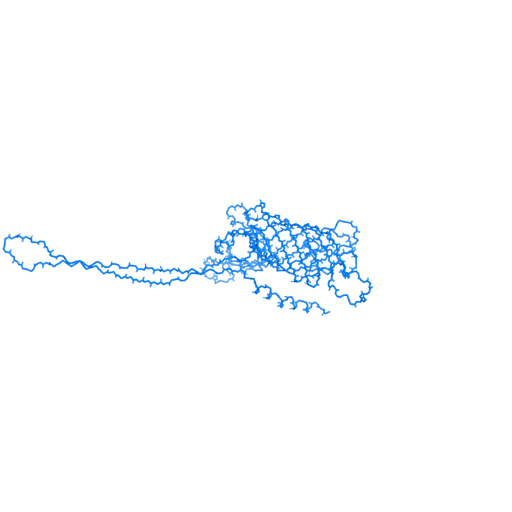 A 1 101 ? 24.600 -2.366 -21.798 1.00 48.44 101 THR A N 1
ATOM 790 C CA . THR A 1 101 ? 25.861 -1.834 -21.245 1.00 48.44 101 THR A CA 1
ATOM 791 C C . THR A 1 101 ? 25.648 -0.716 -20.220 1.00 48.44 101 THR A C 1
ATOM 793 O O . THR A 1 101 ? 26.608 -0.120 -19.751 1.00 48.44 101 THR A O 1
ATOM 796 N N . ALA A 1 102 ? 24.399 -0.428 -19.865 1.00 54.62 102 ALA A N 1
ATOM 797 C CA . ALA A 1 102 ? 24.021 0.554 -18.879 1.00 54.62 102 ALA A CA 1
ATOM 798 C C . ALA A 1 102 ? 22.695 0.179 -18.248 1.00 54.62 102 ALA A C 1
ATOM 800 O O . ALA A 1 102 ? 21.657 0.190 -18.899 1.00 54.62 102 ALA A O 1
ATOM 801 N N . GLY A 1 103 ? 22.737 -0.133 -16.961 1.00 55.44 103 GLY A N 1
ATOM 802 C CA . GLY A 1 103 ? 21.529 -0.078 -16.160 1.00 55.44 103 GLY A CA 1
ATOM 803 C C . GLY A 1 103 ? 21.536 1.171 -15.292 1.00 55.44 103 GLY A C 1
ATOM 804 O O . GLY A 1 103 ? 22.551 1.852 -15.158 1.00 55.44 103 GLY A O 1
ATOM 805 N N . ALA A 1 104 ? 20.379 1.490 -14.717 1.00 59.44 104 ALA A N 1
ATOM 806 C CA . ALA A 1 104 ? 20.207 2.692 -13.913 1.00 59.44 104 ALA A CA 1
ATOM 807 C C . ALA A 1 104 ? 21.139 2.756 -12.690 1.00 59.44 104 ALA A C 1
ATOM 809 O O . ALA A 1 104 ? 21.423 3.848 -12.223 1.00 59.44 104 ALA A O 1
ATOM 810 N N . GLY A 1 105 ? 21.629 1.617 -12.182 1.00 58.34 105 GLY A N 1
ATOM 811 C CA . GLY A 1 105 ? 22.569 1.598 -11.056 1.00 58.34 105 GLY A CA 1
ATOM 812 C C . GLY A 1 105 ? 21.927 1.857 -9.686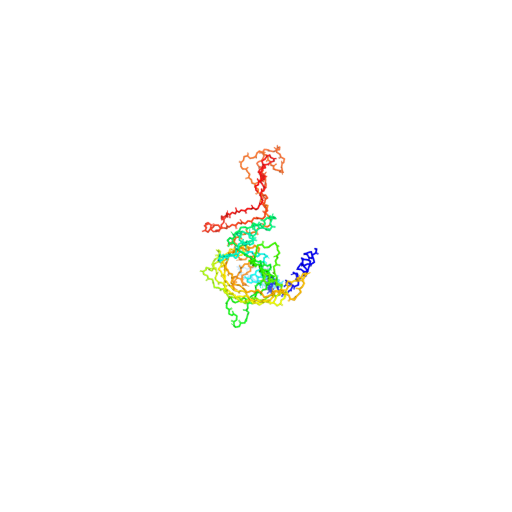 1.00 58.34 105 GLY A C 1
ATOM 813 O O . GLY A 1 105 ? 22.632 1.892 -8.683 1.00 58.34 105 GLY A O 1
ATOM 814 N N . ASN A 1 106 ? 20.594 1.936 -9.600 1.00 62.28 106 ASN A N 1
ATOM 815 C CA . ASN A 1 106 ? 19.860 2.317 -8.381 1.00 62.28 106 ASN A CA 1
ATOM 816 C C . ASN A 1 106 ? 19.810 1.236 -7.280 1.00 62.28 106 ASN A C 1
ATOM 818 O O . ASN A 1 106 ? 19.086 1.388 -6.294 1.00 62.28 106 ASN A O 1
ATOM 822 N N . GLY A 1 107 ? 20.574 0.152 -7.428 1.00 63.09 107 GLY A N 1
ATOM 823 C CA . GLY A 1 107 ? 20.713 -0.909 -6.432 1.00 63.09 107 GLY A CA 1
ATOM 824 C C . GLY A 1 107 ? 19.426 -1.686 -6.133 1.00 63.09 107 GLY A C 1
ATOM 825 O O . GLY A 1 107 ? 18.447 -1.657 -6.883 1.00 63.09 107 GLY A O 1
ATOM 826 N N . LEU A 1 108 ? 19.449 -2.422 -5.021 1.00 64.31 108 LEU A N 1
ATOM 827 C CA . LEU A 1 108 ? 18.309 -3.186 -4.516 1.00 64.31 108 LEU A CA 1
ATOM 828 C C . LEU A 1 108 ? 17.154 -2.229 -4.158 1.00 64.31 108 LEU A C 1
ATOM 830 O O . LEU A 1 108 ? 17.376 -1.237 -3.468 1.00 64.31 108 LEU A O 1
ATOM 834 N N . PHE A 1 109 ? 15.938 -2.514 -4.637 1.00 71.31 109 PHE A N 1
ATOM 835 C CA . PHE A 1 109 ? 14.717 -1.702 -4.443 1.00 71.31 109 PHE A CA 1
ATOM 836 C C . PHE A 1 109 ? 14.698 -0.301 -5.075 1.00 71.31 109 PHE A C 1
ATOM 838 O O . PHE A 1 109 ? 13.720 0.427 -4.926 1.00 71.31 109 PHE A O 1
ATOM 845 N N . GLY A 1 110 ? 15.751 0.084 -5.788 1.00 62.34 110 GLY A N 1
ATOM 846 C CA . GLY A 1 110 ? 15.779 1.304 -6.585 1.00 62.34 110 GLY A CA 1
ATOM 847 C C . GLY A 1 110 ? 16.053 2.541 -5.740 1.00 62.34 110 GLY A C 1
ATOM 848 O O . GLY A 1 110 ? 15.776 3.646 -6.183 1.00 62.34 110 GLY A O 1
ATOM 849 N N . LEU A 1 111 ? 16.560 2.382 -4.517 1.00 65.12 111 LEU A N 1
ATOM 850 C CA . LEU A 1 111 ? 16.751 3.479 -3.563 1.00 65.12 111 LEU A CA 1
ATOM 851 C C . LEU A 1 111 ? 18.205 3.972 -3.475 1.00 65.12 111 LEU A C 1
ATOM 853 O O . LEU A 1 111 ? 18.455 5.026 -2.897 1.00 65.12 111 LEU A O 1
ATOM 857 N N . PHE A 1 112 ? 19.169 3.242 -4.042 1.00 57.75 112 PHE A N 1
ATOM 858 C CA . PHE A 1 112 ? 20.599 3.469 -3.798 1.00 57.75 112 PHE A CA 1
ATOM 859 C C . PHE A 1 112 ? 21.137 4.769 -4.431 1.00 57.75 112 PHE A C 1
ATOM 861 O O . PHE A 1 112 ? 21.978 5.448 -3.842 1.00 57.75 112 PHE A O 1
ATOM 868 N N . ASP A 1 113 ? 20.604 5.168 -5.589 1.00 54.44 113 ASP A N 1
ATOM 869 C CA . ASP A 1 113 ? 20.999 6.401 -6.299 1.00 54.44 113 ASP A CA 1
ATOM 870 C C . ASP A 1 113 ? 20.135 7.619 -5.909 1.00 54.44 113 ASP A C 1
ATOM 872 O O . ASP A 1 113 ? 20.347 8.723 -6.395 1.00 54.44 113 ASP A O 1
ATOM 876 N N . LEU A 1 114 ? 19.163 7.474 -4.993 1.00 53.06 114 LEU A N 1
ATOM 877 C CA . LEU A 1 114 ? 18.363 8.621 -4.527 1.00 53.06 114 LEU A CA 1
ATOM 878 C C . LEU A 1 114 ? 19.206 9.603 -3.684 1.00 53.06 114 LEU A C 1
ATOM 880 O O . LEU A 1 114 ? 18.866 10.778 -3.560 1.00 53.06 114 LEU A O 1
ATOM 884 N N . MET A 1 115 ? 20.304 9.110 -3.101 1.00 44.22 115 MET A N 1
ATOM 885 C CA . MET A 1 115 ? 21.167 9.824 -2.149 1.00 44.22 115 MET A CA 1
ATOM 886 C C . MET A 1 115 ? 22.616 9.974 -2.643 1.00 44.22 115 MET A C 1
ATOM 888 O O . MET A 1 115 ? 23.440 10.574 -1.952 1.00 44.22 115 MET A O 1
ATOM 892 N N . THR A 1 116 ? 22.957 9.439 -3.820 1.00 44.47 116 THR A N 1
ATOM 893 C CA . THR A 1 116 ? 24.306 9.527 -4.400 1.00 44.47 116 THR A CA 1
ATOM 894 C C . THR A 1 116 ? 24.225 10.004 -5.851 1.00 44.47 116 THR A C 1
ATOM 896 O O . THR A 1 116 ? 23.267 9.722 -6.545 1.00 44.47 116 THR A O 1
ATOM 899 N N . VAL A 1 117 ? 25.180 10.827 -6.302 1.00 42.94 117 VAL A N 1
ATOM 900 C CA . VAL A 1 117 ? 25.159 11.473 -7.638 1.00 42.94 117 VAL A CA 1
ATOM 901 C C . VAL A 1 117 ? 26.094 10.727 -8.597 1.00 42.94 117 VAL A C 1
ATOM 903 O O . VAL A 1 117 ? 26.900 11.339 -9.301 1.00 42.94 117 VAL A O 1
ATOM 906 N N . ARG A 1 118 ? 26.107 9.389 -8.566 1.00 44.06 118 ARG A N 1
ATOM 907 C CA . ARG A 1 118 ? 27.110 8.625 -9.322 1.00 44.06 118 ARG A CA 1
ATOM 908 C C . ARG A 1 118 ? 26.509 7.405 -10.008 1.00 44.06 118 ARG A C 1
ATOM 910 O O . ARG A 1 118 ? 26.703 6.275 -9.582 1.00 44.06 118 ARG A O 1
ATOM 917 N N . LEU A 1 119 ? 25.889 7.678 -11.153 1.00 52.03 119 LEU A N 1
ATOM 918 C CA . LEU A 1 119 ? 25.540 6.687 -12.166 1.00 52.03 119 LEU A CA 1
ATOM 919 C C . LEU A 1 119 ? 26.807 5.924 -12.584 1.00 52.03 119 LEU A C 1
ATOM 921 O O . LEU A 1 119 ? 27.751 6.512 -13.121 1.00 52.03 119 LEU A O 1
ATOM 925 N N . THR A 1 120 ? 26.853 4.626 -12.301 1.00 49.38 120 THR A N 1
ATOM 926 C CA . THR A 1 120 ? 27.932 3.739 -12.741 1.00 49.38 120 THR A CA 1
ATOM 927 C C . THR A 1 120 ? 27.793 3.447 -14.237 1.00 49.38 120 THR A C 1
ATOM 929 O O . THR A 1 120 ? 26.699 3.222 -14.741 1.00 49.38 120 THR A O 1
ATOM 932 N N . SER A 1 121 ? 28.913 3.465 -14.963 1.00 50.62 121 SER A N 1
ATOM 933 C CA . SER A 1 121 ? 28.983 3.213 -16.414 1.00 50.62 121 SER A CA 1
ATOM 934 C C . SER A 1 121 ? 28.942 1.732 -16.797 1.00 50.62 121 SER A C 1
ATOM 936 O O . SER A 1 121 ? 29.091 1.407 -17.971 1.00 50.62 121 SER A O 1
ATOM 938 N N . ASP A 1 122 ? 28.799 0.847 -15.811 1.00 54.22 122 ASP A N 1
ATOM 939 C CA . ASP A 1 122 ? 28.994 -0.587 -15.977 1.00 54.22 122 ASP A CA 1
ATOM 940 C C . ASP A 1 122 ? 27.654 -1.327 -15.930 1.00 54.22 122 ASP A C 1
ATOM 942 O O . ASP A 1 122 ? 26.688 -0.877 -15.308 1.00 54.22 122 ASP A O 1
ATOM 946 N N . SER A 1 123 ? 27.607 -2.493 -16.579 1.00 58.19 123 SER A N 1
ATOM 947 C CA . SER A 1 123 ? 26.451 -3.392 -16.605 1.00 58.19 123 SER A CA 1
ATOM 948 C C . SER A 1 123 ? 25.894 -3.609 -15.194 1.00 58.19 123 SER A C 1
ATOM 950 O O . SER A 1 123 ? 26.528 -4.263 -14.362 1.00 58.19 123 SER A O 1
ATOM 952 N N . SER A 1 124 ? 24.710 -3.068 -14.915 1.00 64.25 124 SER A N 1
ATOM 953 C CA . SER A 1 124 ? 24.076 -3.196 -13.604 1.00 64.25 124 SER A CA 1
ATOM 954 C C . SER A 1 124 ? 22.986 -4.263 -13.653 1.00 64.25 124 SER A C 1
ATOM 956 O O . SER A 1 124 ? 22.193 -4.288 -14.594 1.00 64.25 124 SER A O 1
ATOM 958 N N . LEU A 1 125 ? 22.900 -5.098 -12.614 1.00 67.69 125 LEU A N 1
ATOM 959 C CA . LEU A 1 125 ? 21.860 -6.128 -12.478 1.00 67.69 125 LEU A CA 1
ATOM 960 C C . LEU A 1 125 ? 20.433 -5.538 -12.522 1.00 67.69 125 LEU A C 1
ATOM 962 O O . LEU A 1 125 ? 19.492 -6.205 -12.958 1.00 67.69 125 LEU A O 1
ATOM 966 N N . PHE A 1 126 ? 20.287 -4.280 -12.090 1.00 72.81 126 PHE A N 1
ATOM 967 C CA . PHE A 1 126 ? 19.016 -3.567 -12.003 1.00 72.81 126 PHE A CA 1
ATOM 968 C C . PHE A 1 126 ? 18.917 -2.457 -13.062 1.00 72.81 126 PHE A C 1
ATOM 970 O O . PHE A 1 126 ? 19.344 -1.324 -12.844 1.00 72.81 126 PHE A O 1
ATOM 977 N N . GLY A 1 127 ? 18.368 -2.794 -14.233 1.00 73.50 127 GLY A N 1
ATOM 978 C CA . GLY A 1 127 ? 18.313 -1.897 -15.401 1.00 73.50 127 GLY A CA 1
ATOM 979 C C . GLY A 1 127 ? 17.228 -0.818 -15.343 1.00 73.50 127 GLY A C 1
ATOM 980 O O . GLY A 1 127 ? 17.288 0.175 -16.066 1.00 73.50 127 GLY A O 1
ATOM 981 N N . GLY A 1 128 ? 16.253 -0.965 -14.451 1.00 79.56 128 GLY A N 1
ATOM 982 C CA . GLY A 1 128 ? 15.196 0.019 -14.274 1.00 79.56 128 GLY A CA 1
ATOM 983 C C . GLY A 1 128 ? 14.535 -0.083 -12.912 1.00 79.56 128 GLY A C 1
ATOM 984 O O . GLY A 1 128 ? 14.915 -0.904 -12.076 1.00 79.56 128 GLY A O 1
ATOM 985 N N . TYR A 1 129 ? 13.567 0.787 -12.681 1.00 84.44 129 TYR A N 1
ATOM 986 C CA . TYR A 1 129 ? 12.919 0.948 -11.396 1.00 84.44 129 TYR A CA 1
ATOM 987 C C . TYR A 1 129 ? 11.483 1.440 -11.547 1.00 84.44 129 TYR A C 1
ATOM 989 O O . TYR A 1 129 ? 11.094 2.069 -12.536 1.00 84.44 129 TYR A O 1
ATOM 997 N N . PHE A 1 130 ? 10.701 1.128 -10.527 1.00 88.31 130 PHE A N 1
ATOM 998 C CA . PHE A 1 130 ? 9.312 1.500 -10.383 1.00 88.31 130 PHE A CA 1
ATOM 999 C C . PHE A 1 130 ? 9.119 2.187 -9.039 1.00 88.31 130 PHE A C 1
ATOM 1001 O O . PHE A 1 130 ? 9.553 1.674 -8.006 1.00 88.31 130 PHE A O 1
ATOM 1008 N N . TYR A 1 131 ? 8.439 3.327 -9.059 1.00 88.44 131 TYR A N 1
ATOM 1009 C CA . TYR A 1 131 ? 7.954 3.969 -7.849 1.00 88.44 131 TYR A CA 1
ATOM 1010 C C . TYR A 1 131 ? 6.447 4.104 -7.916 1.00 88.44 131 TYR A C 1
ATOM 1012 O O . TYR A 1 131 ? 5.900 4.541 -8.931 1.00 88.44 131 TYR A O 1
ATOM 1020 N N . ARG A 1 132 ? 5.789 3.809 -6.801 1.00 89.19 132 ARG A N 1
ATOM 1021 C CA . ARG A 1 132 ? 4.390 4.142 -6.582 1.00 89.19 132 ARG A CA 1
ATOM 1022 C C . ARG A 1 132 ? 4.271 5.000 -5.334 1.00 89.19 132 ARG A C 1
ATOM 1024 O O . ARG A 1 132 ? 4.829 4.686 -4.288 1.00 89.19 132 ARG A O 1
ATOM 1031 N N . ILE A 1 133 ? 3.550 6.101 -5.457 1.00 87.81 133 ILE A N 1
ATOM 1032 C CA . ILE A 1 133 ? 3.327 7.072 -4.394 1.00 87.81 133 ILE A CA 1
ATOM 1033 C C . ILE A 1 133 ? 1.842 7.056 -4.064 1.00 87.81 133 ILE A C 1
ATOM 1035 O O . ILE A 1 133 ? 1.000 7.077 -4.963 1.00 87.81 133 ILE A O 1
ATOM 1039 N N . MET A 1 134 ? 1.542 7.023 -2.772 1.00 87.44 134 MET A N 1
ATOM 1040 C CA . MET A 1 134 ? 0.192 7.016 -2.223 1.00 87.44 134 MET A CA 1
ATOM 1041 C C . MET A 1 134 ? -0.741 5.960 -2.841 1.00 87.44 134 MET A C 1
ATOM 1043 O O . MET A 1 134 ? -1.820 6.316 -3.320 1.00 87.44 134 MET A O 1
ATOM 1047 N N . PRO A 1 135 ? -0.356 4.665 -2.887 1.00 90.19 135 PRO A N 1
ATOM 1048 C CA . PRO A 1 135 ? -1.292 3.625 -3.287 1.00 90.19 135 PRO A CA 1
ATOM 1049 C C . PRO A 1 135 ? -2.487 3.605 -2.339 1.00 90.19 135 PRO A C 1
ATOM 1051 O O . PRO A 1 135 ? -2.339 3.348 -1.147 1.00 90.19 135 PRO A O 1
ATOM 1054 N N . TYR A 1 136 ? -3.676 3.807 -2.879 1.00 90.69 136 TYR A N 1
ATOM 1055 C CA . TYR A 1 136 ? -4.924 3.619 -2.158 1.00 90.69 136 TYR A CA 1
ATOM 1056 C C . TYR A 1 136 ? -5.723 2.520 -2.840 1.00 90.69 136 TYR A C 1
ATOM 1058 O O . TYR A 1 136 ? -5.844 2.526 -4.062 1.00 90.69 136 TYR A O 1
ATOM 1066 N N . GLU A 1 137 ? -6.273 1.583 -2.071 1.00 91.06 137 GLU A N 1
ATOM 1067 C CA . GLU A 1 137 ? -7.153 0.533 -2.577 1.00 91.06 137 GLU A CA 1
ATOM 1068 C C . GLU A 1 137 ? -8.401 0.407 -1.709 1.00 91.06 137 GLU A C 1
ATOM 1070 O O . GLU A 1 137 ? -8.322 0.131 -0.507 1.00 91.06 137 GLU A O 1
ATOM 1075 N N . ALA A 1 138 ? -9.558 0.538 -2.349 1.00 88.94 138 ALA A N 1
ATOM 1076 C CA . ALA A 1 138 ? -10.860 0.295 -1.752 1.00 88.94 138 ALA A CA 1
ATOM 1077 C C . ALA A 1 138 ? -11.409 -1.068 -2.181 1.00 88.94 138 ALA A C 1
ATOM 1079 O O . ALA A 1 138 ? -11.087 -1.593 -3.252 1.00 88.94 138 ALA A O 1
ATOM 1080 N N . ARG A 1 139 ? -12.282 -1.634 -1.343 1.00 87.19 139 ARG A N 1
ATOM 1081 C CA . ARG A 1 139 ? -13.033 -2.847 -1.680 1.00 87.19 139 ARG A CA 1
ATOM 1082 C C . ARG A 1 139 ? -13.923 -2.583 -2.891 1.00 87.19 139 ARG A C 1
ATOM 1084 O O . ARG A 1 139 ? -14.750 -1.671 -2.864 1.00 87.19 139 ARG A O 1
ATOM 1091 N N . LEU A 1 140 ? -13.795 -3.418 -3.917 1.00 86.31 140 LEU A N 1
ATOM 1092 C CA . LEU A 1 140 ? -14.726 -3.417 -5.034 1.00 86.31 140 LEU A CA 1
ATOM 1093 C C . LEU A 1 140 ? -16.008 -4.137 -4.602 1.00 86.31 140 LEU A C 1
ATOM 1095 O O . LEU A 1 140 ? -15.970 -5.308 -4.242 1.00 86.31 140 LEU A O 1
ATOM 1099 N N . ARG A 1 141 ? -17.140 -3.429 -4.635 1.00 81.75 141 ARG A N 1
ATOM 1100 C CA . ARG A 1 141 ? -18.467 -3.969 -4.274 1.00 81.75 141 ARG A CA 1
ATOM 1101 C C . ARG A 1 141 ? -19.274 -4.477 -5.470 1.00 81.75 141 ARG A C 1
ATOM 1103 O O . ARG A 1 141 ? -20.493 -4.607 -5.419 1.00 81.75 141 ARG A O 1
ATOM 1110 N N . TRP A 1 142 ? -18.607 -4.673 -6.600 1.00 79.75 142 TRP A N 1
ATOM 1111 C CA . TRP A 1 142 ? -19.229 -5.224 -7.799 1.00 79.75 142 TRP A CA 1
ATOM 1112 C C . TRP A 1 142 ? -19.198 -6.751 -7.726 1.00 79.75 142 TRP A C 1
ATOM 1114 O O . TRP A 1 142 ? -18.364 -7.313 -7.020 1.00 79.75 142 TRP A O 1
ATOM 1124 N N . PHE A 1 143 ? -20.093 -7.413 -8.462 1.00 75.44 143 PHE A N 1
ATOM 1125 C CA . PHE A 1 143 ? -20.219 -8.877 -8.469 1.00 75.44 143 PHE A CA 1
ATOM 1126 C C . PHE A 1 143 ? -20.560 -9.459 -7.086 1.00 75.44 143 PHE A C 1
ATOM 1128 O O . PHE A 1 143 ? -19.819 -10.283 -6.559 1.00 75.44 143 PHE A O 1
ATOM 1135 N N . ASP A 1 144 ? -21.667 -9.010 -6.490 1.00 74.06 144 ASP A N 1
ATOM 1136 C CA . ASP A 1 144 ? -22.161 -9.516 -5.199 1.00 74.06 144 ASP A CA 1
ATOM 1137 C C . ASP A 1 144 ? -21.113 -9.464 -4.079 1.00 74.06 144 ASP A C 1
ATOM 1139 O O . ASP A 1 144 ? -20.937 -10.411 -3.313 1.00 74.06 144 ASP A O 1
ATOM 1143 N N . ASP A 1 145 ? -20.400 -8.336 -3.989 1.00 73.56 145 ASP A N 1
ATOM 1144 C CA . ASP A 1 145 ? -19.401 -8.109 -2.943 1.00 73.56 145 ASP A CA 1
ATOM 1145 C C . ASP A 1 145 ? -18.278 -9.167 -2.925 1.00 73.56 145 ASP A C 1
ATOM 1147 O O . ASP A 1 145 ? -17.711 -9.449 -1.858 1.00 73.56 145 ASP A O 1
ATOM 1151 N N . ALA A 1 146 ? -17.934 -9.710 -4.107 1.00 76.31 146 ALA A N 1
ATOM 1152 C CA . ALA A 1 146 ? -16.912 -10.736 -4.289 1.00 76.31 146 ALA A CA 1
ATOM 1153 C C . ALA A 1 146 ? -15.662 -10.442 -3.436 1.00 76.31 146 ALA A C 1
ATOM 1155 O O . ALA A 1 146 ? -15.067 -9.360 -3.544 1.00 76.31 146 ALA A O 1
ATOM 1156 N N . PRO A 1 147 ? -15.252 -11.382 -2.566 1.00 78.62 147 PRO A N 1
ATOM 1157 C CA . PRO A 1 147 ? -14.200 -11.118 -1.601 1.00 78.62 147 PRO A CA 1
ATOM 1158 C C . PRO A 1 147 ? -12.872 -10.833 -2.309 1.00 78.62 147 PRO A C 1
ATOM 1160 O O . PRO A 1 147 ? -12.561 -11.399 -3.358 1.00 78.62 147 PRO A O 1
ATOM 1163 N N . ASN A 1 148 ? -12.070 -9.957 -1.701 1.00 86.19 148 ASN A N 1
ATOM 1164 C CA . ASN A 1 148 ? -10.677 -9.684 -2.072 1.00 86.19 148 ASN A CA 1
ATOM 1165 C C . ASN A 1 148 ? -10.442 -9.020 -3.439 1.00 86.19 148 ASN A C 1
ATOM 1167 O O . ASN A 1 148 ? -9.287 -8.876 -3.848 1.00 86.19 148 ASN A O 1
ATOM 1171 N N . TRP A 1 149 ? -11.493 -8.577 -4.130 1.00 90.75 149 TRP A N 1
ATOM 1172 C CA . TRP A 1 149 ? -11.358 -7.661 -5.262 1.00 90.75 149 TRP A CA 1
ATOM 1173 C C . TRP A 1 149 ? -11.203 -6.224 -4.781 1.00 90.75 149 TRP A C 1
ATOM 1175 O O . TRP A 1 149 ? -11.955 -5.741 -3.928 1.00 90.75 149 TRP A O 1
ATOM 1185 N N . THR A 1 150 ? -10.222 -5.527 -5.345 1.00 90.38 150 THR A N 1
ATOM 1186 C CA . THR A 1 150 ? -9.916 -4.147 -4.981 1.00 90.38 150 THR A CA 1
ATOM 1187 C C . THR A 1 150 ? -9.833 -3.265 -6.215 1.00 90.38 150 THR A C 1
ATOM 1189 O O . THR A 1 150 ? -9.380 -3.688 -7.284 1.00 90.38 150 THR A O 1
ATOM 1192 N N . LEU A 1 151 ? -10.298 -2.029 -6.050 1.00 90.81 151 LEU A N 1
ATOM 1193 C CA . LEU A 1 151 ? -10.051 -0.946 -6.986 1.00 90.81 151 LEU A CA 1
ATOM 1194 C C . LEU A 1 151 ? -9.026 -0.010 -6.351 1.00 90.81 151 LEU A C 1
ATOM 1196 O O . LEU A 1 151 ? -9.237 0.480 -5.240 1.00 90.81 151 LEU A O 1
ATOM 1200 N N . GLY A 1 152 ? -7.917 0.202 -7.047 1.00 89.31 152 GLY A N 1
ATOM 1201 C CA . GLY A 1 152 ? -6.798 1.000 -6.576 1.00 89.31 152 GLY A CA 1
ATOM 1202 C C . GLY A 1 152 ? -6.508 2.220 -7.434 1.00 89.31 152 GLY A C 1
ATOM 1203 O O . GLY A 1 152 ? -6.862 2.258 -8.607 1.00 89.31 152 GLY A O 1
ATOM 1204 N N . THR A 1 153 ? -5.816 3.191 -6.854 1.00 90.50 153 THR A N 1
ATOM 1205 C CA . THR A 1 153 ? -5.290 4.393 -7.517 1.00 90.50 153 THR A CA 1
ATOM 1206 C C . THR A 1 153 ? -3.981 4.810 -6.842 1.00 90.50 153 THR A C 1
ATOM 1208 O O . THR A 1 153 ? -3.707 4.416 -5.707 1.00 90.50 153 THR A O 1
ATOM 1211 N N . GLY A 1 154 ? -3.165 5.614 -7.516 1.00 87.75 154 GLY A N 1
ATOM 1212 C CA . GLY A 1 154 ? -1.958 6.219 -6.956 1.00 87.75 154 GLY A CA 1
ATOM 1213 C C . GLY A 1 154 ? -1.212 7.068 -7.984 1.00 87.75 154 GLY A C 1
ATOM 1214 O O . GLY A 1 154 ? -1.695 7.323 -9.080 1.00 87.75 154 GLY A O 1
ATOM 1215 N N . ALA A 1 155 ? -0.002 7.501 -7.661 1.00 88.69 155 ALA A N 1
ATOM 1216 C CA . ALA A 1 155 ? 0.916 8.008 -8.676 1.00 88.69 155 ALA A CA 1
ATOM 1217 C C . ALA A 1 155 ? 1.982 6.953 -8.955 1.00 88.69 155 ALA A C 1
ATOM 1219 O O . ALA A 1 155 ? 2.491 6.329 -8.030 1.00 88.69 155 ALA A O 1
ATOM 1220 N N . GLU A 1 156 ? 2.317 6.739 -10.220 1.00 91.06 156 GLU A N 1
ATOM 1221 C CA . GLU A 1 156 ? 3.254 5.710 -10.655 1.00 91.06 156 GLU A CA 1
ATOM 1222 C C . GLU A 1 156 ? 4.286 6.249 -11.624 1.00 91.06 156 GLU A C 1
ATOM 1224 O O . GLU A 1 156 ? 3.974 7.025 -12.529 1.00 91.06 156 GLU A O 1
ATOM 1229 N N . ILE A 1 157 ? 5.514 5.775 -11.450 1.00 88.50 157 ILE A N 1
ATOM 1230 C CA . ILE A 1 157 ? 6.658 6.094 -12.290 1.00 88.50 157 ILE A CA 1
ATOM 1231 C C . ILE A 1 157 ? 7.327 4.782 -12.681 1.00 88.50 157 ILE A C 1
ATOM 1233 O O . ILE A 1 157 ? 7.805 4.057 -11.812 1.00 88.50 157 ILE A O 1
ATOM 1237 N N . PHE A 1 158 ? 7.397 4.498 -13.977 1.00 87.06 158 PHE A N 1
ATOM 1238 C CA . PHE A 1 158 ? 8.241 3.446 -14.532 1.00 87.06 158 PHE A CA 1
ATOM 1239 C C . PHE A 1 158 ? 9.412 4.085 -15.254 1.00 87.06 158 PHE A C 1
ATOM 1241 O O . PHE A 1 158 ? 9.219 4.952 -16.110 1.00 87.06 158 PHE A O 1
ATOM 1248 N N . ILE A 1 159 ? 10.616 3.623 -14.942 1.00 84.44 159 ILE A N 1
ATOM 1249 C CA . ILE A 1 159 ? 11.824 4.033 -15.642 1.00 84.44 159 ILE A CA 1
ATOM 1250 C C . ILE A 1 159 ? 12.609 2.787 -16.020 1.00 84.44 159 ILE A C 1
ATOM 1252 O O . ILE A 1 159 ? 12.980 1.992 -15.159 1.00 84.44 159 ILE A O 1
ATOM 1256 N N . ARG A 1 160 ? 12.881 2.618 -17.310 1.00 82.06 160 ARG A N 1
ATOM 1257 C CA . ARG A 1 160 ? 13.770 1.579 -17.825 1.00 82.06 160 ARG A CA 1
ATOM 1258 C C . ARG A 1 160 ? 14.756 2.231 -18.774 1.00 82.06 160 ARG A C 1
ATOM 1260 O O . ARG A 1 160 ? 14.361 2.632 -19.859 1.00 82.06 160 ARG A O 1
ATOM 1267 N N . LYS A 1 161 ? 16.025 2.304 -18.379 1.00 74.19 161 LYS A N 1
ATOM 1268 C CA . LYS A 1 161 ? 17.074 2.785 -19.278 1.00 74.19 161 LYS A CA 1
ATOM 1269 C C . LYS A 1 161 ? 17.424 1.702 -20.288 1.00 74.19 161 LYS A C 1
ATOM 1271 O O . LYS A 1 161 ? 17.582 0.553 -19.896 1.00 74.19 161 LYS A O 1
ATOM 1276 N N . LEU A 1 162 ? 17.529 2.077 -21.557 1.00 69.75 162 LEU A N 1
ATOM 1277 C CA . LEU A 1 162 ? 17.976 1.213 -22.649 1.00 69.75 162 LEU A CA 1
ATOM 1278 C C . LEU A 1 162 ? 19.416 1.552 -23.069 1.00 69.75 162 LEU A C 1
ATOM 1280 O O . LEU A 1 162 ? 20.061 0.744 -23.737 1.00 69.75 162 LEU A O 1
ATOM 1284 N N . ASP A 1 163 ? 19.928 2.730 -22.688 1.00 67.19 163 ASP A N 1
ATOM 1285 C CA . ASP A 1 163 ? 21.266 3.200 -23.043 1.00 67.19 163 ASP A CA 1
ATOM 1286 C C . ASP A 1 163 ? 22.093 3.749 -21.859 1.00 67.19 163 ASP A C 1
ATOM 1288 O O . ASP A 1 163 ? 21.615 3.949 -20.740 1.00 67.19 163 ASP A O 1
ATOM 1292 N N . SER A 1 164 ? 23.390 3.970 -22.120 1.00 63.81 164 SER A N 1
ATOM 1293 C CA . SER A 1 164 ? 24.371 4.512 -21.165 1.00 63.81 164 SER A CA 1
ATOM 1294 C C . SER A 1 164 ? 24.369 6.024 -21.060 1.00 63.81 164 SER A C 1
ATOM 1296 O O . SER A 1 164 ? 25.270 6.606 -20.448 1.00 63.81 164 SER A O 1
ATOM 1298 N N . SER A 1 165 ? 23.407 6.688 -21.690 1.00 63.47 165 SER A N 1
ATOM 1299 C CA . SER A 1 165 ? 23.347 8.129 -21.652 1.00 63.47 165 SER A CA 1
ATOM 1300 C C . SER A 1 165 ? 22.825 8.603 -20.290 1.00 63.47 165 SER A C 1
ATOM 1302 O O . SER A 1 165 ? 22.066 7.950 -19.563 1.00 63.47 165 SER A O 1
ATOM 1304 N N . SER A 1 166 ? 23.271 9.794 -19.899 1.00 63.16 166 SER A N 1
ATOM 1305 C CA . SER A 1 166 ? 22.750 10.470 -18.711 1.00 63.16 166 SER A CA 1
ATOM 1306 C C . SER A 1 166 ? 21.349 11.048 -18.936 1.00 63.16 166 SER A C 1
ATOM 1308 O O . SER A 1 166 ? 20.748 11.570 -17.998 1.00 63.16 166 SER A O 1
ATOM 1310 N N . ARG A 1 167 ? 20.824 10.979 -20.166 1.00 68.19 167 ARG A N 1
ATOM 1311 C CA . ARG A 1 167 ? 19.530 11.536 -20.551 1.00 68.19 167 ARG A CA 1
ATOM 1312 C C . ARG A 1 167 ? 18.511 10.410 -20.653 1.00 68.19 167 ARG A C 1
ATOM 1314 O O . ARG A 1 167 ? 18.783 9.384 -21.244 1.00 68.19 167 ARG A O 1
ATOM 1321 N N . LEU A 1 168 ? 17.337 10.623 -20.071 1.00 71.25 168 LEU A N 1
ATOM 1322 C CA . LEU A 1 168 ? 16.210 9.716 -20.265 1.00 71.25 168 LEU A CA 1
ATOM 1323 C C . LEU A 1 168 ? 15.592 9.976 -21.637 1.00 71.25 168 LEU A C 1
ATOM 1325 O O . LEU A 1 168 ? 15.259 11.126 -21.944 1.00 71.25 168 LEU A O 1
ATOM 1329 N N . ASN A 1 169 ? 15.419 8.922 -22.429 1.00 76.06 169 ASN A N 1
ATOM 1330 C CA . ASN A 1 169 ? 14.673 8.997 -23.678 1.00 76.06 169 ASN A CA 1
ATOM 1331 C C . ASN A 1 169 ? 13.156 8.910 -23.405 1.00 76.06 169 ASN A C 1
ATOM 1333 O O . ASN A 1 169 ? 12.737 8.319 -22.407 1.00 76.06 169 ASN A O 1
ATOM 1337 N N . PRO A 1 170 ? 12.292 9.468 -24.274 1.00 76.62 170 PRO A N 1
ATOM 1338 C CA . PRO A 1 170 ? 10.845 9.421 -24.056 1.00 76.62 170 PRO A CA 1
ATOM 1339 C C . PRO A 1 170 ? 10.281 7.995 -23.922 1.00 76.62 170 PRO A C 1
ATOM 1341 O O . PRO A 1 170 ? 9.467 7.756 -23.036 1.00 76.62 170 PRO A O 1
ATOM 1344 N N . GLY A 1 171 ? 10.760 7.031 -24.712 1.00 78.81 171 GLY A N 1
ATOM 1345 C CA . GLY A 1 171 ? 10.362 5.615 -24.630 1.00 78.81 171 GLY A CA 1
ATOM 1346 C C . GLY A 1 171 ? 10.865 4.843 -23.397 1.00 78.81 171 GLY A C 1
ATOM 1347 O O . GLY A 1 171 ? 10.548 3.668 -23.230 1.00 78.81 171 GLY A O 1
ATOM 1348 N N . GLU A 1 172 ? 11.634 5.482 -22.513 1.00 82.06 172 GLU A N 1
ATOM 1349 C CA . GLU A 1 172 ? 12.212 4.873 -21.303 1.00 82.06 172 GLU A CA 1
ATOM 1350 C C . GLU A 1 172 ? 11.474 5.268 -20.019 1.00 82.06 172 GLU A C 1
ATOM 1352 O O . GLU A 1 172 ? 11.776 4.761 -18.937 1.00 82.06 172 GLU A O 1
ATOM 1357 N N . TYR A 1 173 ? 10.521 6.197 -20.123 1.00 85.94 173 TYR A N 1
ATOM 1358 C CA . TYR A 1 173 ? 9.870 6.835 -18.987 1.00 85.94 173 TYR A CA 1
ATOM 1359 C C . TYR A 1 173 ? 8.354 6.808 -19.143 1.00 85.94 173 TYR A C 1
ATOM 1361 O O . TYR A 1 173 ? 7.818 7.351 -20.106 1.00 85.94 173 TYR A O 1
ATOM 1369 N N . LEU A 1 174 ? 7.646 6.257 -18.162 1.00 88.94 174 LEU A N 1
ATOM 1370 C CA . LEU A 1 174 ? 6.194 6.380 -18.049 1.00 88.94 174 LEU A CA 1
ATOM 1371 C C . LEU A 1 174 ? 5.844 6.958 -16.685 1.00 88.94 174 LEU A C 1
ATOM 1373 O O . LEU A 1 174 ? 6.332 6.498 -15.657 1.00 88.94 174 LEU A O 1
ATOM 1377 N N . PHE A 1 175 ? 4.963 7.952 -16.676 1.00 89.62 175 PHE A N 1
ATOM 1378 C CA . PHE A 1 175 ? 4.496 8.591 -15.454 1.00 89.62 175 PHE A CA 1
ATOM 1379 C C . PHE A 1 175 ? 2.999 8.830 -15.502 1.00 89.62 175 PHE A C 1
ATOM 1381 O O . PHE A 1 175 ? 2.483 9.396 -16.465 1.00 89.62 175 PHE A O 1
ATOM 1388 N N . SER A 1 176 ? 2.309 8.420 -14.446 1.00 88.62 176 SER A N 1
ATOM 1389 C CA . SER A 1 176 ? 0.876 8.627 -14.288 1.00 88.62 176 SER A CA 1
ATOM 1390 C C . SER A 1 176 ? 0.565 9.122 -12.885 1.00 88.62 176 SER A C 1
ATOM 1392 O O . SER A 1 176 ? 1.128 8.634 -11.911 1.00 88.62 176 SER A O 1
ATOM 1394 N N . ILE A 1 177 ? -0.346 10.084 -12.788 1.00 86.94 177 ILE A N 1
ATOM 1395 C CA . ILE A 1 177 ? -1.003 10.489 -11.533 1.00 86.94 177 ILE A CA 1
ATOM 1396 C C . ILE A 1 177 ? -2.481 10.103 -11.526 1.00 86.94 177 ILE A C 1
ATOM 1398 O O . ILE A 1 177 ? -3.139 10.199 -10.495 1.00 86.94 177 ILE A O 1
ATOM 1402 N N . LEU A 1 178 ? -3.007 9.728 -12.694 1.00 85.81 178 LEU A N 1
ATOM 1403 C CA . LEU A 1 178 ? -4.376 9.291 -12.880 1.00 85.81 178 LEU A CA 1
ATOM 1404 C C . LEU A 1 178 ? -4.341 7.877 -13.444 1.00 85.81 178 LEU A C 1
ATOM 1406 O O . LEU A 1 178 ? -4.327 7.661 -14.661 1.00 85.81 178 LEU A O 1
ATOM 1410 N N . ASN A 1 179 ? -4.296 6.920 -12.530 1.00 88.38 179 ASN A N 1
ATOM 1411 C CA . ASN A 1 179 ? -4.315 5.505 -12.831 1.00 88.38 179 ASN A CA 1
ATOM 1412 C C . ASN A 1 179 ? -5.397 4.788 -12.017 1.00 88.38 179 ASN A C 1
ATOM 1414 O O . ASN A 1 179 ? -5.817 5.232 -10.952 1.00 88.38 179 ASN A O 1
ATOM 1418 N N . GLY A 1 180 ? -5.873 3.676 -12.555 1.00 89.81 180 GLY A N 1
ATOM 1419 C CA . GLY A 1 180 ? -6.810 2.787 -11.890 1.00 89.81 180 GLY A CA 1
ATOM 1420 C C . GLY A 1 180 ? -6.292 1.363 -11.971 1.00 89.81 180 GLY A C 1
ATOM 1421 O O . GLY A 1 180 ? -5.949 0.910 -13.061 1.00 89.81 180 GLY A O 1
ATOM 1422 N N . TYR A 1 181 ? -6.257 0.660 -10.841 1.00 91.19 181 TYR A N 1
ATOM 1423 C CA . TYR A 1 181 ? -5.911 -0.759 -10.768 1.00 91.19 181 TYR A CA 1
ATOM 1424 C C . TYR A 1 181 ? -7.122 -1.567 -10.390 1.00 91.19 181 TYR A C 1
ATOM 1426 O O . TYR A 1 181 ? -7.797 -1.272 -9.410 1.00 91.19 181 TYR A O 1
ATOM 1434 N N . LEU A 1 182 ? -7.321 -2.652 -11.109 1.00 93.56 182 LEU A N 1
ATOM 1435 C CA . LEU A 1 182 ? -8.108 -3.764 -10.639 1.00 93.56 182 LEU A CA 1
ATOM 1436 C C . LEU A 1 182 ? -7.137 -4.807 -10.089 1.00 93.56 182 LEU A C 1
ATOM 1438 O O . LEU A 1 182 ? -6.258 -5.276 -10.818 1.00 93.56 182 LEU A O 1
ATOM 1442 N N . ARG A 1 183 ? -7.266 -5.160 -8.810 1.00 93.31 183 ARG A N 1
ATOM 1443 C CA . ARG A 1 183 ? -6.449 -6.205 -8.181 1.00 93.31 183 ARG A CA 1
ATOM 1444 C C . ARG A 1 183 ? -7.342 -7.254 -7.539 1.00 93.31 183 ARG A C 1
ATOM 1446 O O . ARG A 1 183 ? -8.449 -6.957 -7.090 1.00 93.31 183 ARG A O 1
ATOM 1453 N N . HIS A 1 184 ? -6.835 -8.474 -7.460 1.00 93.50 184 HIS A N 1
ATOM 1454 C CA . HIS A 1 184 ? -7.465 -9.542 -6.695 1.00 93.50 184 HIS A CA 1
ATOM 1455 C C . HIS A 1 184 ? -6.434 -10.163 -5.760 1.00 93.50 184 HIS A C 1
ATOM 1457 O O . HIS A 1 184 ? -5.356 -10.535 -6.214 1.00 93.50 184 HIS A O 1
ATOM 1463 N N . ARG A 1 185 ? -6.726 -10.243 -4.460 1.00 91.88 185 ARG A N 1
ATOM 1464 C CA . ARG A 1 185 ? -5.768 -10.732 -3.457 1.00 91.88 185 ARG A CA 1
ATOM 1465 C C . ARG A 1 185 ? -6.057 -12.174 -3.073 1.00 91.88 185 ARG A C 1
ATOM 1467 O O . ARG A 1 185 ? -7.125 -12.487 -2.555 1.00 91.88 185 ARG A O 1
ATOM 1474 N N . ILE A 1 186 ? -5.067 -13.031 -3.277 1.00 93.38 186 ILE A N 1
ATOM 1475 C CA . ILE A 1 186 ? -5.110 -14.439 -2.899 1.00 93.38 186 ILE A CA 1
ATOM 1476 C C . ILE A 1 186 ? -4.172 -14.609 -1.707 1.00 93.38 186 ILE A C 1
ATOM 1478 O O . ILE A 1 186 ? -2.952 -14.544 -1.860 1.00 93.38 186 ILE A O 1
ATOM 1482 N N . PHE A 1 187 ? -4.735 -14.786 -0.514 1.00 91.62 187 PHE A N 1
ATOM 1483 C CA . PHE A 1 187 ? -3.958 -14.972 0.708 1.00 91.62 187 PHE A CA 1
ATOM 1484 C C . PHE A 1 187 ? -3.443 -16.414 0.779 1.00 91.62 187 PHE A C 1
ATOM 1486 O O . PHE A 1 187 ? -4.218 -17.363 0.789 1.00 91.62 187 PHE A O 1
ATOM 1493 N N . LEU A 1 188 ? -2.120 -16.573 0.810 1.00 92.25 188 LEU A N 1
ATOM 1494 C CA . LEU A 1 188 ? -1.443 -17.836 1.118 1.00 92.25 188 LEU A CA 1
ATOM 1495 C C . LEU A 1 188 ? -1.286 -18.021 2.633 1.00 92.25 188 LEU A C 1
ATOM 1497 O O . LEU A 1 188 ? -1.230 -19.145 3.123 1.00 92.25 188 LEU A O 1
ATOM 1501 N N . ARG A 1 189 ? -1.212 -16.905 3.366 1.00 88.06 189 ARG A N 1
ATOM 1502 C CA . ARG A 1 189 ? -1.263 -16.843 4.825 1.00 88.06 189 ARG A CA 1
ATOM 1503 C C . ARG A 1 189 ? -2.206 -15.719 5.239 1.00 88.06 189 ARG A C 1
ATOM 1505 O O . ARG A 1 189 ? -2.006 -14.573 4.839 1.00 88.06 189 ARG A O 1
ATOM 1512 N N . GLU A 1 190 ? -3.206 -16.061 6.042 1.00 85.62 190 GLU A N 1
ATOM 1513 C CA . GLU A 1 190 ? -4.258 -15.136 6.482 1.00 85.62 190 GLU A CA 1
ATOM 1514 C C . GLU A 1 190 ? -3.927 -14.404 7.788 1.00 85.62 190 GLU A C 1
ATOM 1516 O O . GLU A 1 190 ? -4.597 -13.433 8.125 1.00 85.62 190 GLU A O 1
ATOM 1521 N N . GLU A 1 191 ? -2.898 -14.838 8.511 1.00 83.81 191 GLU A N 1
ATOM 1522 C CA . GLU A 1 191 ? -2.386 -14.173 9.712 1.00 83.81 191 GLU A CA 1
ATOM 1523 C C . GLU A 1 191 ? -1.209 -13.257 9.371 1.00 83.81 191 GLU A C 1
ATOM 1525 O O . GLU A 1 191 ? -0.405 -13.579 8.493 1.00 83.81 191 GLU A O 1
ATOM 1530 N N . ALA A 1 192 ? -1.064 -12.152 10.102 1.00 77.06 192 ALA A N 1
ATOM 1531 C CA . ALA A 1 192 ? 0.064 -11.249 9.927 1.00 77.06 192 ALA A CA 1
ATOM 1532 C C . ALA A 1 192 ? 1.412 -11.923 10.312 1.00 77.06 192 ALA A C 1
ATOM 1534 O O . ALA A 1 192 ? 1.477 -12.654 11.306 1.00 77.06 192 ALA A O 1
ATOM 1535 N N . PRO A 1 193 ? 2.508 -11.687 9.560 1.00 79.69 193 PRO A N 1
ATOM 1536 C CA . PRO A 1 193 ? 2.549 -10.991 8.275 1.00 79.69 193 PRO A CA 1
ATOM 1537 C C . PRO A 1 193 ? 1.846 -11.804 7.177 1.00 79.69 193 PRO A C 1
ATOM 1539 O O . PRO A 1 193 ? 2.155 -12.980 6.962 1.00 79.69 193 PRO A O 1
ATOM 1542 N N . TYR A 1 194 ? 0.927 -11.152 6.465 1.00 86.38 194 TYR A N 1
ATOM 1543 C CA . TYR A 1 194 ? 0.202 -11.739 5.350 1.00 86.38 194 TYR A CA 1
ATOM 1544 C C . TYR A 1 194 ? 1.180 -12.089 4.240 1.00 86.38 194 TYR A C 1
ATOM 1546 O O . TYR A 1 194 ? 2.068 -11.305 3.895 1.00 86.38 194 TYR A O 1
ATOM 1554 N N . VAL A 1 195 ? 0.967 -13.255 3.647 1.00 90.50 195 VAL A N 1
ATOM 1555 C CA . VAL A 1 195 ? 1.630 -13.657 2.411 1.00 90.50 195 VAL A CA 1
ATOM 1556 C C . VAL A 1 195 ? 0.539 -13.767 1.371 1.00 90.50 195 VAL A C 1
ATOM 1558 O O . VAL A 1 195 ? -0.394 -14.551 1.546 1.00 90.50 195 VAL A O 1
ATOM 1561 N N . MET A 1 196 ? 0.621 -12.974 0.311 1.00 93.06 196 MET A N 1
ATOM 1562 C CA . MET A 1 196 ? -0.436 -12.907 -0.690 1.00 93.06 196 MET A CA 1
ATOM 1563 C C . MET A 1 196 ? 0.120 -12.824 -2.104 1.00 93.06 196 MET A C 1
ATOM 1565 O O . MET A 1 196 ? 1.133 -12.178 -2.358 1.00 93.06 196 MET A O 1
ATOM 1569 N N . VAL A 1 197 ? -0.574 -13.471 -3.034 1.00 95.75 197 VAL A N 1
ATOM 1570 C CA . VAL A 1 197 ? -0.357 -13.316 -4.471 1.00 95.75 197 VAL A CA 1
ATOM 1571 C C . VAL A 1 197 ? -1.451 -12.410 -5.008 1.00 95.75 197 VAL A C 1
ATOM 1573 O O . VAL A 1 197 ? -2.636 -12.648 -4.775 1.00 95.75 197 VAL A O 1
ATOM 1576 N N . VAL A 1 198 ? -1.058 -11.357 -5.714 1.00 95.25 198 VAL A N 1
ATOM 1577 C CA . VAL A 1 198 ? -1.966 -10.306 -6.161 1.00 95.25 198 VAL A CA 1
ATOM 1578 C C . VAL A 1 198 ? -1.807 -10.082 -7.662 1.00 95.25 198 VAL A C 1
ATOM 1580 O O . VAL A 1 198 ? -0.992 -9.249 -8.074 1.00 95.25 198 VAL A O 1
ATOM 1583 N N . PRO A 1 199 ? -2.554 -10.807 -8.514 1.00 96.38 199 PRO A N 1
ATOM 1584 C CA . PRO A 1 199 ? -2.741 -10.399 -9.900 1.00 96.38 199 PRO A CA 1
ATOM 1585 C C . PRO A 1 199 ? -3.351 -8.994 -9.978 1.00 96.38 199 PRO A C 1
ATOM 1587 O O . PRO A 1 199 ? -4.211 -8.618 -9.173 1.00 96.38 199 PRO A O 1
ATOM 1590 N N . TYR A 1 200 ? -2.908 -8.219 -10.962 1.00 95.19 200 TYR A N 1
ATOM 1591 C CA . TYR A 1 200 ? -3.408 -6.875 -11.210 1.00 95.19 200 TYR A CA 1
ATOM 1592 C C . TYR A 1 200 ? -3.447 -6.531 -12.695 1.00 95.19 200 TYR A C 1
ATOM 1594 O O . TYR A 1 200 ? -2.644 -7.005 -13.502 1.00 95.19 200 TYR A O 1
ATOM 1602 N N . LEU A 1 201 ? -4.368 -5.631 -13.014 1.00 96.50 201 LEU A N 1
ATOM 1603 C CA . LEU A 1 201 ? -4.452 -4.924 -14.278 1.00 96.50 201 LEU A CA 1
ATOM 1604 C C . LEU A 1 201 ? -4.627 -3.440 -13.973 1.00 96.50 201 LEU A C 1
ATOM 1606 O O . LEU A 1 201 ? -5.543 -3.066 -13.244 1.00 96.50 201 LEU A O 1
ATOM 1610 N N . GLY A 1 202 ? -3.750 -2.607 -14.511 1.00 93.69 202 GLY A N 1
ATOM 1611 C CA . GLY A 1 202 ? -3.773 -1.168 -14.343 1.00 93.69 202 GLY A CA 1
ATOM 1612 C C . GLY A 1 202 ? -3.902 -0.434 -15.665 1.00 93.69 202 GLY A C 1
ATOM 1613 O O . GLY A 1 202 ? -3.360 -0.838 -16.696 1.00 93.69 202 GLY A O 1
ATOM 1614 N N . LEU A 1 203 ? -4.646 0.662 -15.615 1.00 93.81 203 LEU A N 1
ATOM 1615 C CA . LEU A 1 203 ? -4.853 1.588 -16.716 1.00 93.81 203 LEU A CA 1
ATOM 1616 C C . LEU A 1 203 ? -4.439 2.975 -16.246 1.00 93.81 203 LEU A C 1
ATOM 1618 O O . LEU A 1 203 ? -4.927 3.462 -15.230 1.00 93.81 203 LEU A O 1
ATOM 1622 N N . SER A 1 204 ? -3.559 3.617 -16.999 1.00 92.44 204 SER A N 1
ATOM 1623 C CA . SER A 1 204 ? -3.116 4.985 -16.766 1.00 92.44 204 SER A CA 1
ATOM 1624 C C . SER A 1 204 ? -3.605 5.884 -17.882 1.00 92.44 204 SER A C 1
ATOM 1626 O O . SER A 1 204 ? -3.423 5.569 -19.057 1.00 92.44 204 SER A O 1
ATOM 1628 N N . ALA A 1 205 ? -4.221 7.002 -17.508 1.00 87.62 205 ALA A N 1
ATOM 1629 C CA . ALA A 1 205 ? -4.817 7.942 -18.450 1.00 87.62 205 ALA A CA 1
ATOM 1630 C C . ALA A 1 205 ? -4.039 9.262 -18.555 1.00 87.62 205 ALA A C 1
ATOM 1632 O O . ALA A 1 205 ? -4.108 9.922 -19.592 1.00 87.62 205 ALA A O 1
ATOM 1633 N N . PHE A 1 206 ? -3.324 9.675 -17.500 1.00 85.69 206 PHE A N 1
ATOM 1634 C CA . PHE A 1 206 ? -2.622 10.957 -17.495 1.00 85.69 206 PHE A CA 1
ATOM 1635 C C . PHE A 1 206 ? -1.462 11.020 -16.478 1.00 85.69 206 PHE A C 1
ATOM 1637 O O . PHE A 1 206 ? -1.636 10.600 -15.332 1.00 85.69 206 PHE A O 1
ATOM 1644 N N . PRO A 1 207 ? -0.325 11.663 -16.818 1.00 86.06 207 PRO A N 1
ATOM 1645 C CA . PRO A 1 207 ? -0.031 12.264 -18.122 1.00 86.06 207 PRO A CA 1
ATOM 1646 C C . PRO A 1 207 ? 0.386 11.247 -19.190 1.00 86.06 207 PRO A C 1
ATOM 1648 O O . PRO A 1 207 ? -0.002 11.416 -20.343 1.00 86.06 207 PRO A O 1
ATOM 1651 N N . SER A 1 208 ? 1.114 10.184 -18.839 1.00 89.44 208 SER A N 1
ATOM 1652 C CA . SER A 1 208 ? 1.384 9.076 -19.764 1.00 89.44 208 SER A CA 1
ATOM 1653 C C . SER A 1 208 ? 0.168 8.155 -19.841 1.00 89.44 208 SER A C 1
ATOM 1655 O O . SER A 1 208 ? -0.488 7.896 -18.831 1.00 89.44 208 SER A O 1
ATOM 1657 N N . GLN A 1 209 ? -0.115 7.645 -21.037 1.00 92.69 209 GLN A N 1
ATOM 1658 C CA . GLN A 1 209 ? -1.211 6.709 -21.277 1.00 92.69 209 GLN A CA 1
ATOM 1659 C C . GLN A 1 209 ? -0.626 5.323 -21.469 1.00 92.69 209 GLN A C 1
ATOM 1661 O O . GLN A 1 209 ? 0.106 5.091 -22.428 1.00 92.69 209 GLN A O 1
ATOM 1666 N N . TYR A 1 210 ? -0.899 4.412 -20.546 1.00 93.69 210 TYR A N 1
ATOM 1667 C CA . TYR A 1 210 ? -0.345 3.065 -20.608 1.00 93.69 210 TYR A CA 1
ATOM 1668 C C . TYR A 1 210 ? -1.227 2.058 -19.889 1.00 93.69 210 TYR A C 1
ATOM 1670 O O . TYR A 1 210 ? -2.028 2.397 -19.019 1.00 93.69 210 TYR A O 1
ATOM 1678 N N . VAL A 1 211 ? -1.039 0.800 -20.257 1.00 95.56 211 VAL A N 1
ATOM 1679 C CA . VAL A 1 211 ? -1.613 -0.358 -19.586 1.00 95.56 211 VAL A CA 1
ATOM 1680 C C . VAL A 1 211 ? -0.471 -1.134 -18.954 1.00 95.56 211 VAL A C 1
ATOM 1682 O O . VAL A 1 211 ? 0.566 -1.342 -19.588 1.00 95.56 211 VAL A O 1
ATOM 1685 N N . ASN A 1 212 ? -0.648 -1.571 -17.713 1.00 94.81 212 ASN A N 1
ATOM 1686 C CA . ASN A 1 212 ? 0.260 -2.506 -17.065 1.00 94.81 212 ASN A CA 1
ATOM 1687 C C . ASN A 1 212 ? -0.515 -3.687 -16.489 1.00 94.81 212 ASN A C 1
ATOM 1689 O O . ASN A 1 212 ? -1.605 -3.547 -15.947 1.00 94.81 212 ASN A O 1
ATOM 1693 N N . GLY A 1 213 ? 0.040 -4.880 -16.622 1.00 95.94 213 GLY A N 1
ATOM 1694 C CA . GLY A 1 213 ? -0.587 -6.099 -16.132 1.00 9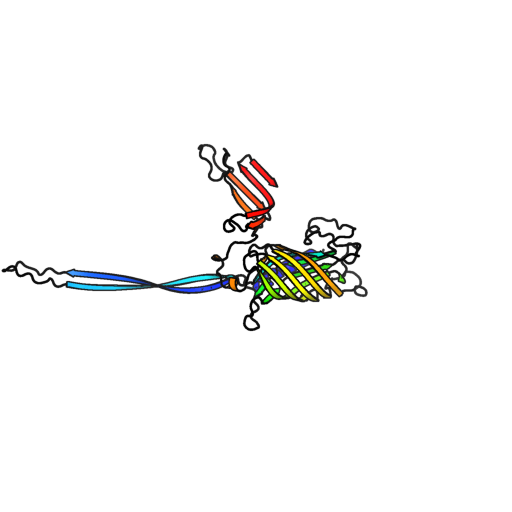5.94 213 GLY A CA 1
ATOM 1695 C C . GLY A 1 213 ? 0.459 -7.047 -15.589 1.00 95.94 213 GLY A C 1
ATOM 1696 O O . GLY A 1 213 ? 1.571 -7.126 -16.114 1.00 95.94 213 GLY A O 1
ATOM 1697 N N . GLY A 1 214 ? 0.116 -7.765 -14.529 1.00 95.81 214 GLY A N 1
ATOM 1698 C CA . GLY A 1 214 ? 1.052 -8.683 -13.905 1.00 95.81 214 GLY A CA 1
ATOM 1699 C C . GLY A 1 214 ? 0.528 -9.290 -12.618 1.00 95.81 214 GLY A C 1
ATOM 1700 O O . GLY A 1 214 ? -0.673 -9.314 -12.357 1.00 95.81 214 GLY A O 1
ATOM 1701 N N . ALA A 1 215 ? 1.456 -9.774 -11.806 1.00 96.38 215 ALA A N 1
ATOM 1702 C CA . ALA A 1 215 ? 1.189 -10.261 -10.467 1.00 96.38 215 ALA A CA 1
ATOM 1703 C C . ALA A 1 215 ? 2.287 -9.811 -9.504 1.00 96.38 215 ALA A C 1
ATOM 1705 O O . ALA A 1 215 ? 3.433 -9.571 -9.900 1.00 96.38 215 ALA A O 1
ATOM 1706 N N . THR A 1 216 ? 1.916 -9.690 -8.236 1.00 94.38 216 THR A N 1
ATOM 1707 C CA . THR A 1 216 ? 2.852 -9.427 -7.146 1.00 94.38 216 THR A CA 1
ATOM 1708 C C . THR A 1 216 ? 2.775 -10.543 -6.115 1.00 94.38 216 THR A C 1
ATOM 1710 O O . THR A 1 216 ? 1.708 -11.113 -5.893 1.00 94.38 216 THR A O 1
ATOM 1713 N N . LEU A 1 217 ? 3.909 -10.893 -5.521 1.00 94.75 217 LEU A N 1
ATOM 1714 C CA . LEU A 1 217 ? 3.978 -11.703 -4.313 1.00 94.75 217 LEU A CA 1
ATOM 1715 C C . LEU A 1 217 ? 4.351 -10.760 -3.179 1.00 94.75 217 LEU A C 1
ATOM 1717 O O . LEU A 1 217 ? 5.474 -10.258 -3.147 1.00 94.75 217 LEU A O 1
ATOM 1721 N N . ASP A 1 218 ? 3.415 -10.533 -2.269 1.00 90.75 218 ASP A N 1
ATOM 1722 C CA . ASP A 1 218 ? 3.542 -9.544 -1.214 1.00 90.75 218 ASP A CA 1
ATOM 1723 C C . ASP A 1 218 ? 3.658 -10.247 0.139 1.00 90.75 218 ASP A C 1
ATOM 1725 O O . ASP A 1 218 ? 2.857 -11.122 0.474 1.00 90.75 218 ASP A O 1
ATOM 1729 N N . VAL A 1 219 ? 4.652 -9.836 0.923 1.00 87.50 219 VAL A N 1
ATOM 1730 C CA . VAL A 1 219 ? 4.819 -10.197 2.331 1.00 87.50 219 VAL A CA 1
ATOM 1731 C C . VAL A 1 219 ? 4.722 -8.913 3.135 1.00 87.50 219 VAL A C 1
ATOM 1733 O O . VAL A 1 219 ? 5.569 -8.026 3.006 1.00 87.50 219 VAL A O 1
ATOM 1736 N N . GLY A 1 220 ? 3.662 -8.777 3.923 1.00 78.56 220 GLY A N 1
ATOM 1737 C CA . GLY A 1 220 ? 3.304 -7.486 4.493 1.00 78.56 220 GLY A CA 1
ATOM 1738 C C . GLY A 1 220 ? 2.324 -7.553 5.648 1.00 78.56 220 GLY A C 1
ATOM 1739 O O . GLY A 1 220 ? 1.823 -8.614 5.999 1.00 78.56 220 GLY A O 1
ATOM 1740 N N . SER A 1 221 ? 2.054 -6.413 6.270 1.00 72.69 221 SER A N 1
ATOM 1741 C CA . SER A 1 221 ? 1.157 -6.330 7.425 1.00 72.69 221 SER A CA 1
ATOM 1742 C C . SER A 1 221 ? 0.567 -4.928 7.574 1.00 72.69 221 SER A C 1
ATOM 1744 O O . SER A 1 221 ? 0.904 -4.005 6.834 1.00 72.69 221 SER A O 1
ATOM 1746 N N . TYR A 1 222 ? -0.259 -4.750 8.599 1.00 70.06 222 TYR A N 1
ATOM 1747 C CA . TYR A 1 222 ? -0.723 -3.446 9.074 1.00 70.06 222 TYR A CA 1
ATOM 1748 C C . TYR A 1 222 ? 0.373 -2.502 9.595 1.00 70.06 222 TYR A C 1
ATOM 1750 O O . TYR A 1 222 ? 0.066 -1.400 10.022 1.00 70.06 222 TYR A O 1
ATOM 1758 N N . GLY A 1 223 ? 1.643 -2.900 9.609 1.00 66.62 223 GLY A N 1
ATOM 1759 C CA . GLY A 1 223 ? 2.714 -2.134 10.256 1.00 66.62 223 GLY A CA 1
ATOM 1760 C C . GLY A 1 223 ? 3.300 -1.053 9.359 1.00 66.62 223 GLY A C 1
ATOM 1761 O O . GLY A 1 223 ? 4.071 -0.208 9.806 1.00 66.62 223 GLY A O 1
ATOM 1762 N N . GLY A 1 224 ? 2.908 -1.061 8.086 1.00 75.06 224 GLY A N 1
ATOM 1763 C CA . GLY A 1 224 ? 3.324 -0.055 7.131 1.00 75.06 224 GLY A CA 1
ATOM 1764 C C . GLY A 1 224 ? 4.584 -0.423 6.355 1.00 75.06 224 GLY A C 1
ATOM 1765 O O . GLY A 1 224 ? 4.967 0.349 5.484 1.00 75.06 224 GLY A O 1
ATOM 1766 N N . PHE A 1 225 ? 5.232 -1.568 6.587 1.00 80.06 225 PHE A N 1
ATOM 1767 C CA . PHE A 1 225 ? 6.300 -2.019 5.694 1.00 80.06 225 PHE A CA 1
ATOM 1768 C C . PHE A 1 225 ? 6.074 -3.413 5.139 1.00 80.06 225 PHE A C 1
ATOM 1770 O O . PHE A 1 225 ? 5.768 -4.366 5.854 1.00 80.06 225 PHE A O 1
ATOM 1777 N N . ASN A 1 226 ? 6.239 -3.507 3.820 1.00 85.19 226 ASN A N 1
ATOM 1778 C CA . ASN A 1 226 ? 6.007 -4.726 3.063 1.00 85.19 226 ASN A CA 1
ATOM 1779 C C . ASN A 1 226 ? 7.160 -4.956 2.090 1.00 85.19 226 ASN A C 1
ATOM 1781 O O . ASN A 1 226 ? 7.698 -4.014 1.506 1.00 85.19 226 ASN A O 1
ATOM 1785 N N . VAL A 1 227 ? 7.500 -6.224 1.890 1.00 86.62 227 VAL A N 1
ATOM 1786 C CA . VAL A 1 227 ? 8.453 -6.688 0.879 1.00 86.62 227 VAL A CA 1
ATOM 1787 C C . VAL A 1 227 ? 7.671 -7.371 -0.223 1.00 86.62 227 VAL A C 1
ATOM 1789 O O . VAL A 1 227 ? 6.701 -8.083 0.040 1.00 86.62 227 VAL A O 1
ATOM 1792 N N . ARG A 1 228 ? 8.068 -7.141 -1.471 1.00 89.06 228 ARG A N 1
ATOM 1793 C CA . ARG A 1 228 ? 7.297 -7.591 -2.623 1.00 89.06 228 ARG A CA 1
ATOM 1794 C C . ARG A 1 228 ? 8.173 -8.046 -3.767 1.00 89.06 228 ARG A C 1
ATOM 1796 O O . ARG A 1 228 ? 9.225 -7.464 -4.024 1.00 89.06 228 ARG A O 1
ATOM 1803 N N . ALA A 1 229 ? 7.702 -9.048 -4.491 1.00 91.44 229 ALA A N 1
ATOM 1804 C CA . ALA A 1 229 ? 8.248 -9.447 -5.777 1.00 91.44 229 ALA A CA 1
ATOM 1805 C C . ALA A 1 229 ? 7.214 -9.184 -6.873 1.00 91.44 229 ALA A C 1
ATOM 1807 O O . ALA A 1 229 ? 6.027 -9.428 -6.682 1.00 91.44 229 ALA A O 1
ATOM 1808 N N . TYR A 1 230 ? 7.663 -8.692 -8.021 1.00 91.94 230 TYR A N 1
ATOM 1809 C CA . TYR A 1 230 ? 6.812 -8.278 -9.131 1.00 91.94 230 TYR A CA 1
ATOM 1810 C C . TYR A 1 230 ? 7.192 -9.027 -10.391 1.00 91.94 230 TYR A C 1
ATOM 1812 O O . TYR A 1 230 ? 8.374 -9.188 -10.689 1.00 91.94 230 TYR A O 1
ATOM 1820 N N . ALA A 1 231 ? 6.183 -9.395 -11.169 1.00 94.25 231 ALA A N 1
ATOM 1821 C CA . ALA A 1 231 ? 6.328 -9.837 -12.544 1.00 94.25 231 ALA A CA 1
ATOM 1822 C C . ALA A 1 231 ? 5.193 -9.231 -13.369 1.00 94.25 231 ALA A C 1
ATOM 1824 O O . ALA A 1 231 ? 4.031 -9.304 -12.966 1.00 94.25 231 ALA A O 1
ATOM 1825 N N . GLY A 1 232 ? 5.500 -8.628 -14.511 1.00 93.62 232 GLY A N 1
ATOM 1826 C CA . GLY A 1 232 ? 4.482 -8.009 -15.345 1.00 93.62 232 GLY A CA 1
ATOM 1827 C C . GLY A 1 232 ? 5.005 -7.473 -16.665 1.00 93.62 232 GLY A C 1
ATOM 1828 O O . GLY A 1 232 ? 6.150 -7.700 -17.059 1.00 93.62 232 GLY A O 1
ATOM 1829 N N . TYR A 1 233 ? 4.121 -6.769 -17.354 1.00 93.56 233 TYR A N 1
ATOM 1830 C CA . TYR A 1 233 ? 4.373 -6.131 -18.633 1.00 93.56 233 TYR A CA 1
ATOM 1831 C C . TYR A 1 233 ? 3.676 -4.776 -18.671 1.00 93.56 233 TYR A C 1
ATOM 1833 O O . TYR A 1 233 ? 2.541 -4.646 -18.208 1.00 93.56 233 TYR A O 1
ATOM 1841 N N . VAL A 1 234 ? 4.356 -3.772 -19.219 1.00 93.50 234 VAL A N 1
ATOM 1842 C CA . VAL A 1 234 ? 3.803 -2.434 -19.443 1.00 93.50 234 VAL A CA 1
ATOM 1843 C C . VAL A 1 234 ? 3.909 -2.072 -20.917 1.00 93.50 234 VAL A C 1
ATOM 1845 O O . VAL A 1 234 ? 4.907 -2.377 -21.571 1.00 93.50 234 VAL A O 1
ATOM 1848 N N . HIS A 1 235 ? 2.869 -1.423 -21.430 1.00 94.06 235 HIS A N 1
ATOM 1849 C CA . HIS A 1 235 ? 2.814 -0.902 -22.787 1.00 94.06 235 HIS A CA 1
ATOM 1850 C C . HIS A 1 235 ? 2.054 0.418 -22.819 1.00 94.06 235 HIS A C 1
ATOM 1852 O O . HIS A 1 235 ? 0.936 0.511 -22.307 1.00 94.06 235 HIS A O 1
ATOM 1858 N N . GLY A 1 236 ? 2.628 1.428 -23.460 1.00 91.69 236 GLY A N 1
ATOM 1859 C CA . GLY A 1 236 ? 1.919 2.669 -23.716 1.00 91.69 236 GLY A CA 1
ATOM 1860 C C . GLY A 1 236 ? 2.788 3.762 -24.304 1.00 91.69 236 GLY A C 1
ATOM 1861 O O . GLY A 1 236 ? 3.835 3.511 -24.898 1.00 91.69 236 GLY A O 1
ATOM 1862 N N . THR A 1 237 ? 2.318 4.989 -24.139 1.00 90.31 237 THR A N 1
ATOM 1863 C CA . THR A 1 237 ? 2.928 6.203 -24.668 1.00 90.31 237 THR A CA 1
ATOM 1864 C C . THR A 1 237 ? 3.310 7.149 -23.541 1.00 90.31 237 THR A C 1
ATOM 1866 O O . THR A 1 237 ? 2.485 7.497 -22.687 1.00 90.31 237 THR A O 1
ATOM 1869 N N . SER A 1 238 ? 4.560 7.590 -23.570 1.00 87.25 238 SER A N 1
ATOM 1870 C CA . SER A 1 238 ? 5.128 8.532 -22.623 1.00 87.25 238 SER A CA 1
ATOM 1871 C C . SER A 1 238 ? 4.630 9.950 -22.847 1.00 87.25 238 SER A C 1
ATOM 1873 O O . SER A 1 238 ? 4.535 10.437 -23.972 1.00 87.25 238 SER A O 1
ATOM 1875 N N . SER A 1 239 ? 4.394 10.654 -21.746 1.00 79.88 239 SER A N 1
ATOM 1876 C CA . SER A 1 239 ? 4.138 12.092 -21.727 1.00 79.88 239 SER A CA 1
ATOM 1877 C C . SER A 1 239 ? 5.405 12.933 -21.581 1.00 79.88 239 SER A C 1
ATOM 1879 O O . SER A 1 239 ? 5.325 14.092 -21.172 1.00 79.88 239 SER A O 1
ATOM 1881 N N . TYR A 1 240 ? 6.585 12.354 -21.817 1.00 70.88 240 TYR A N 1
ATOM 1882 C CA . TYR A 1 240 ? 7.851 13.060 -21.678 1.00 70.88 240 TYR A CA 1
ATOM 1883 C C . TYR A 1 240 ? 7.883 14.293 -22.592 1.00 70.88 240 TYR A C 1
ATOM 1885 O O . TYR A 1 240 ? 7.805 14.197 -23.814 1.00 70.88 240 TYR A O 1
ATOM 1893 N N . PHE A 1 241 ? 8.016 15.483 -22.011 1.00 60.44 241 PHE A N 1
ATOM 1894 C CA . PHE A 1 241 ? 8.154 16.713 -22.784 1.00 60.44 241 PHE A CA 1
ATOM 1895 C C . PHE A 1 241 ? 9.605 16.844 -23.255 1.00 60.44 241 PHE A C 1
ATOM 1897 O O . PHE A 1 241 ? 10.448 17.399 -22.554 1.00 60.44 241 PHE A O 1
ATOM 1904 N N . ALA A 1 242 ? 9.912 16.311 -24.439 1.00 54.22 242 ALA A N 1
ATOM 1905 C CA . ALA A 1 242 ? 11.228 16.490 -25.042 1.00 54.22 242 ALA A CA 1
ATOM 1906 C C . ALA A 1 242 ? 11.444 17.968 -25.415 1.00 54.22 242 ALA A C 1
ATOM 1908 O O . ALA A 1 242 ? 10.665 18.554 -26.167 1.00 54.22 242 ALA A O 1
ATOM 1909 N N . THR A 1 243 ? 12.521 18.573 -24.912 1.00 52.47 243 THR A N 1
ATOM 1910 C CA . THR A 1 243 ? 12.906 19.972 -25.187 1.00 52.47 243 THR A CA 1
ATOM 1911 C C . THR A 1 243 ? 13.610 20.156 -26.542 1.00 52.47 243 THR A C 1
ATOM 1913 O O . THR A 1 243 ? 14.191 21.207 -26.800 1.00 52.47 243 THR A O 1
ATOM 1916 N N . GLY A 1 244 ? 13.579 19.152 -27.422 1.00 51.66 244 GLY A N 1
ATOM 1917 C CA . GLY A 1 244 ? 14.176 19.199 -28.755 1.00 51.66 244 GLY A CA 1
ATOM 1918 C C . GLY A 1 244 ? 13.468 18.236 -29.703 1.00 51.66 244 GLY A C 1
ATOM 1919 O O . GLY A 1 244 ? 13.273 17.084 -29.344 1.00 51.66 244 GLY A O 1
ATOM 1920 N N . GLY A 1 245 ? 13.066 18.751 -30.872 1.00 51.91 245 GLY A N 1
ATOM 1921 C CA . GLY A 1 245 ? 12.559 18.016 -32.040 1.00 51.91 245 GLY A CA 1
ATOM 1922 C C . GLY A 1 245 ? 11.532 16.914 -31.764 1.00 51.91 245 GLY A C 1
ATOM 1923 O O . GLY A 1 245 ? 11.905 15.761 -31.592 1.00 51.91 245 GLY A O 1
ATOM 1924 N N . ARG A 1 246 ? 10.232 17.241 -31.832 1.00 55.66 246 ARG A N 1
ATOM 1925 C CA . ARG A 1 246 ? 9.134 16.250 -31.782 1.00 55.66 246 ARG A CA 1
ATOM 1926 C C . ARG A 1 246 ? 9.180 15.207 -32.911 1.00 55.66 246 ARG A C 1
ATOM 1928 O O . ARG A 1 246 ? 8.527 14.179 -32.789 1.00 55.66 246 ARG A O 1
ATOM 1935 N N . ASP A 1 247 ? 9.933 15.463 -33.979 1.00 56.78 247 ASP A N 1
ATOM 1936 C CA . ASP A 1 247 ? 9.786 14.745 -35.250 1.00 56.78 247 ASP A CA 1
ATOM 1937 C C . ASP A 1 247 ? 10.586 13.431 -35.359 1.00 56.78 247 ASP A C 1
ATOM 1939 O O . ASP A 1 247 ? 10.413 12.709 -36.338 1.00 56.78 247 ASP A O 1
ATOM 1943 N N . THR A 1 248 ? 11.438 13.078 -34.385 1.00 59.16 248 THR A N 1
ATOM 1944 C CA . THR A 1 248 ? 12.255 11.841 -34.443 1.00 59.16 248 THR A CA 1
ATOM 1945 C C . THR A 1 248 ? 12.284 11.002 -33.163 1.00 59.16 248 THR A C 1
ATOM 1947 O O . THR A 1 248 ? 12.949 9.967 -33.141 1.00 59.16 248 THR A O 1
ATOM 1950 N N . ALA A 1 249 ? 11.595 11.411 -32.097 1.00 68.69 249 ALA A N 1
ATOM 1951 C CA . ALA A 1 249 ? 11.623 10.684 -30.830 1.00 68.69 249 ALA A CA 1
ATOM 1952 C C . ALA A 1 249 ? 10.536 9.598 -30.765 1.00 68.69 249 ALA A C 1
ATOM 1954 O O . ALA A 1 249 ? 9.368 9.871 -31.040 1.00 68.69 249 ALA A O 1
ATOM 1955 N N . ASP A 1 250 ? 10.914 8.381 -30.361 1.00 78.19 250 ASP A N 1
ATOM 1956 C CA . ASP A 1 250 ? 9.956 7.323 -30.035 1.00 78.19 250 ASP A CA 1
ATOM 1957 C C . ASP A 1 250 ? 9.414 7.539 -28.617 1.00 78.19 250 ASP A C 1
ATOM 1959 O O . ASP A 1 250 ? 10.159 7.532 -27.634 1.00 78.19 250 ASP A O 1
ATOM 1963 N N . TYR A 1 251 ? 8.107 7.782 -28.532 1.00 85.12 251 TYR A N 1
ATOM 1964 C CA . TYR A 1 251 ? 7.375 7.970 -27.280 1.00 85.12 251 TYR A CA 1
ATOM 1965 C C . TYR A 1 251 ? 6.715 6.677 -26.796 1.00 85.12 251 TYR A C 1
ATOM 1967 O O . TYR A 1 251 ? 6.099 6.681 -25.730 1.00 85.12 251 TYR A O 1
ATOM 1975 N N . SER A 1 252 ? 6.798 5.583 -27.557 1.00 87.62 252 SER A N 1
ATOM 1976 C CA . SER A 1 252 ? 6.290 4.289 -27.123 1.00 87.62 252 SER A CA 1
ATOM 1977 C C . SER A 1 252 ? 7.246 3.658 -26.117 1.00 87.62 252 SER A C 1
ATOM 1979 O O . SER A 1 252 ? 8.454 3.599 -26.328 1.00 87.62 252 SER A O 1
ATOM 1981 N N . ALA A 1 253 ? 6.694 3.159 -25.017 1.00 87.38 253 ALA A N 1
ATOM 1982 C CA . ALA A 1 253 ? 7.424 2.399 -24.017 1.00 87.38 253 ALA A CA 1
ATOM 1983 C C . ALA A 1 253 ? 6.726 1.053 -23.836 1.00 87.38 253 ALA A C 1
ATOM 1985 O O . ALA A 1 253 ? 5.545 0.992 -23.487 1.00 87.38 253 ALA A O 1
ATOM 1986 N N . SER A 1 254 ? 7.454 -0.029 -24.107 1.00 89.62 254 SER A N 1
ATOM 1987 C CA . SER A 1 254 ? 6.929 -1.394 -24.044 1.00 89.62 254 SER A CA 1
ATOM 1988 C C . SER A 1 254 ? 7.978 -2.324 -23.473 1.00 89.62 254 SER A C 1
ATOM 1990 O O . SER A 1 254 ? 9.018 -2.536 -24.099 1.00 89.62 254 SER A O 1
ATOM 1992 N N . PHE A 1 255 ? 7.739 -2.885 -22.292 1.00 87.44 255 PHE A N 1
ATOM 1993 C CA . PHE A 1 255 ? 8.708 -3.792 -21.692 1.00 87.44 255 PHE A CA 1
ATOM 1994 C C . PHE A 1 255 ? 8.111 -4.726 -20.639 1.00 87.44 255 PHE A C 1
ATOM 1996 O O . PHE A 1 255 ? 7.226 -4.329 -19.876 1.00 87.44 255 PHE A O 1
ATOM 2003 N N . PRO A 1 256 ? 8.619 -5.970 -20.558 1.00 90.56 256 PRO A N 1
ATOM 2004 C CA . PRO A 1 256 ? 8.405 -6.794 -19.385 1.00 90.56 256 PRO A CA 1
ATOM 2005 C C . PRO A 1 256 ? 9.209 -6.232 -18.214 1.00 90.56 256 PRO A C 1
ATOM 2007 O O . PRO A 1 256 ? 10.269 -5.628 -18.394 1.00 90.56 256 PRO A O 1
ATOM 2010 N N . TYR A 1 257 ? 8.731 -6.480 -17.006 1.00 87.62 257 TYR A N 1
ATOM 2011 C CA . TYR A 1 257 ? 9.471 -6.195 -15.791 1.00 87.62 257 TYR A CA 1
ATOM 2012 C C . TYR A 1 257 ? 9.328 -7.345 -14.803 1.00 87.62 257 TYR A C 1
ATOM 2014 O O . TYR A 1 257 ? 8.250 -7.897 -14.589 1.00 87.62 257 TYR A O 1
ATOM 2022 N N . PHE A 1 258 ? 10.445 -7.690 -14.181 1.00 90.75 258 PHE A N 1
ATOM 2023 C CA . PHE A 1 258 ? 10.518 -8.633 -13.079 1.00 90.75 258 PHE A CA 1
ATOM 2024 C C . PHE A 1 258 ? 11.416 -8.015 -12.022 1.00 90.75 258 PHE A C 1
ATOM 2026 O O . PHE A 1 258 ? 12.448 -7.455 -12.374 1.00 90.75 258 PHE A O 1
ATOM 2033 N N . GLY A 1 259 ? 11.043 -8.046 -10.750 1.00 87.25 259 GLY A N 1
ATOM 2034 C CA . GLY A 1 259 ? 11.743 -7.239 -9.762 1.00 87.25 259 GLY A CA 1
ATOM 2035 C C . GLY A 1 259 ? 11.373 -7.530 -8.327 1.00 87.25 259 GLY A C 1
ATOM 2036 O O . GLY A 1 259 ? 10.456 -8.296 -8.040 1.00 87.25 259 GLY A O 1
ATOM 2037 N N . ILE A 1 260 ? 12.091 -6.868 -7.431 1.00 84.31 260 ILE A N 1
ATOM 2038 C CA . ILE A 1 260 ? 11.811 -6.867 -5.999 1.00 84.31 260 ILE A CA 1
ATOM 2039 C C . ILE A 1 260 ? 11.725 -5.435 -5.497 1.00 84.31 260 ILE A C 1
ATOM 2041 O O . ILE A 1 260 ? 12.437 -4.544 -5.971 1.00 84.31 260 ILE A O 1
ATOM 2045 N N . GLY A 1 261 ? 10.816 -5.221 -4.558 1.00 84.69 261 GLY A N 1
ATOM 2046 C CA . GLY A 1 261 ? 10.467 -3.917 -4.030 1.00 84.69 261 GLY A CA 1
ATOM 2047 C C . GLY A 1 261 ? 10.175 -3.951 -2.542 1.00 84.69 261 GLY A C 1
ATOM 2048 O O . GLY A 1 261 ? 9.909 -5.002 -1.955 1.00 84.69 261 GLY A O 1
ATOM 2049 N N . VAL A 1 262 ? 10.215 -2.765 -1.956 1.00 85.75 262 VAL A N 1
ATOM 2050 C CA . VAL A 1 262 ? 9.766 -2.489 -0.596 1.00 85.75 262 VAL A CA 1
ATOM 2051 C C . VAL A 1 262 ? 8.753 -1.360 -0.626 1.00 85.75 262 VAL A C 1
ATOM 2053 O O . VAL A 1 262 ? 8.777 -0.492 -1.499 1.00 85.75 262 VAL A O 1
ATOM 2056 N N . SER A 1 263 ? 7.861 -1.355 0.347 1.00 84.12 263 SER A N 1
ATOM 2057 C CA . SER A 1 263 ? 6.933 -0.256 0.577 1.00 84.12 263 SER A CA 1
ATOM 2058 C C . SER A 1 263 ? 7.022 0.194 2.021 1.00 84.12 263 SER A C 1
ATOM 2060 O O . SER A 1 263 ? 7.144 -0.654 2.899 1.00 84.12 263 SER A O 1
ATOM 2062 N N . ALA A 1 264 ? 6.920 1.498 2.252 1.00 81.81 264 ALA A N 1
ATOM 2063 C CA . ALA A 1 264 ? 6.902 2.121 3.566 1.00 81.81 264 ALA A CA 1
ATOM 2064 C C . ALA A 1 264 ? 5.625 2.955 3.750 1.00 81.81 264 ALA A C 1
ATOM 2066 O O . ALA A 1 264 ? 5.080 3.514 2.790 1.00 81.81 264 ALA A O 1
ATOM 2067 N N . LEU A 1 265 ? 5.168 3.040 5.003 1.00 81.94 265 LEU A N 1
ATOM 2068 C CA . LEU A 1 265 ? 3.857 3.565 5.390 1.00 81.94 265 LEU A CA 1
ATOM 2069 C C . LEU A 1 265 ? 2.701 2.913 4.613 1.00 81.94 265 LEU A C 1
ATOM 2071 O O . LEU A 1 265 ? 1.743 3.591 4.277 1.00 81.94 265 LEU A O 1
ATOM 2075 N N . ASP A 1 266 ? 2.833 1.629 4.272 1.00 83.75 266 ASP A N 1
ATOM 2076 C CA . ASP A 1 266 ? 1.922 0.821 3.461 1.00 83.75 266 ASP A CA 1
ATOM 2077 C C . ASP A 1 266 ? 1.116 -0.183 4.281 1.00 83.75 266 ASP A C 1
ATOM 2079 O O . ASP A 1 266 ? 1.525 -1.321 4.511 1.00 83.75 266 ASP A O 1
ATOM 2083 N N . PHE A 1 267 ? -0.045 0.284 4.724 1.00 86.44 267 PHE A N 1
ATOM 2084 C CA . PHE A 1 267 ? -1.015 -0.423 5.540 1.00 86.44 267 PHE A CA 1
ATOM 2085 C C . PHE A 1 267 ? -1.886 -1.302 4.647 1.00 86.44 267 PHE A C 1
ATOM 2087 O O . PHE A 1 267 ? -2.682 -0.800 3.854 1.00 86.44 267 PHE A O 1
ATOM 2094 N N . VAL A 1 268 ? -1.757 -2.621 4.771 1.00 87.19 268 VAL A N 1
ATOM 2095 C CA . VAL A 1 268 ? -2.544 -3.599 4.008 1.00 87.19 268 VAL A CA 1
ATOM 2096 C C . VAL A 1 268 ? -3.530 -4.283 4.933 1.00 87.19 268 VAL A C 1
ATOM 2098 O O . VAL A 1 268 ? -3.134 -4.745 5.997 1.00 87.19 268 VAL A O 1
ATOM 2101 N N . ASN A 1 269 ? -4.783 -4.408 4.486 1.00 87.50 269 ASN A N 1
ATOM 2102 C CA . ASN A 1 269 ? -5.763 -5.215 5.189 1.00 87.50 269 ASN A CA 1
ATOM 2103 C C . ASN A 1 269 ? -6.703 -6.102 4.383 1.00 87.50 269 ASN A C 1
ATOM 2105 O O . ASN A 1 269 ? -6.818 -5.989 3.159 1.00 87.50 269 ASN A O 1
ATOM 2109 N N . LYS A 1 270 ? -7.298 -7.061 5.098 1.00 88.44 270 LYS A N 1
ATOM 2110 C CA . LYS A 1 270 ? -8.260 -8.049 4.620 1.00 88.44 270 LYS A CA 1
ATOM 2111 C C . LYS A 1 270 ? -9.671 -7.480 4.636 1.00 88.44 270 LYS A C 1
ATOM 2113 O O . LYS A 1 270 ? -10.016 -6.574 5.389 1.00 88.44 270 LYS A O 1
ATOM 2118 N N . THR A 1 271 ? -10.520 -8.088 3.817 1.00 87.62 271 THR A N 1
ATOM 2119 C CA . THR A 1 271 ? -11.938 -7.728 3.709 1.00 87.62 271 THR A CA 1
ATOM 2120 C C . THR A 1 271 ? -12.675 -7.840 5.046 1.00 87.62 271 THR A C 1
ATOM 2122 O O . THR A 1 271 ? -13.512 -6.997 5.352 1.00 87.62 271 THR A O 1
ATOM 2125 N N . GLU A 1 272 ? -12.351 -8.857 5.841 1.00 87.38 272 GLU A N 1
ATOM 2126 C CA . GLU A 1 272 ? -12.953 -9.113 7.156 1.00 87.38 272 GLU A CA 1
ATOM 2127 C C . GLU A 1 272 ? -12.559 -8.060 8.193 1.00 87.38 272 GLU A C 1
ATOM 2129 O O . GLU A 1 272 ? -13.350 -7.697 9.058 1.00 87.38 272 GLU A O 1
ATOM 2134 N N . GLU A 1 273 ? -11.357 -7.505 8.065 1.00 86.62 273 GLU A N 1
ATOM 2135 C CA . GLU A 1 273 ? -10.817 -6.550 9.026 1.00 86.62 273 GLU A CA 1
ATOM 2136 C C . GLU A 1 273 ? -11.439 -5.152 8.859 1.00 86.62 273 GLU A C 1
ATOM 2138 O O . GLU A 1 273 ? -11.391 -4.344 9.775 1.00 86.62 273 GLU A O 1
ATOM 2143 N N . LEU A 1 274 ? -12.154 -4.896 7.752 1.00 86.81 274 LEU A N 1
ATOM 2144 C CA . LEU A 1 274 ? -13.014 -3.710 7.569 1.00 86.81 274 LEU A CA 1
ATOM 2145 C C . LEU A 1 274 ? -14.232 -3.665 8.513 1.00 86.81 274 LEU A C 1
ATOM 2147 O O . LEU A 1 274 ? -14.994 -2.687 8.510 1.00 86.81 274 LEU A O 1
ATOM 2151 N N . PHE A 1 275 ? -14.466 -4.748 9.253 1.00 87.88 275 PHE A N 1
ATOM 2152 C CA . PHE A 1 275 ? -15.544 -4.891 10.229 1.00 87.88 275 PHE A CA 1
ATOM 2153 C C . PHE A 1 275 ? -15.026 -4.989 11.667 1.00 87.88 275 PHE A C 1
ATOM 2155 O O . PHE A 1 275 ? -15.826 -5.135 12.589 1.00 87.88 275 PHE A O 1
ATOM 2162 N N . ILE A 1 276 ? -13.710 -4.882 11.858 1.00 87.94 276 ILE A N 1
ATOM 2163 C CA . ILE A 1 276 ? -13.065 -4.817 13.166 1.00 87.94 276 ILE A CA 1
ATOM 2164 C C . ILE A 1 276 ? -12.813 -3.340 13.474 1.00 87.94 276 ILE A C 1
ATOM 2166 O O . ILE A 1 276 ? -12.429 -2.563 12.600 1.00 87.94 276 ILE A O 1
ATOM 2170 N N . GLU A 1 277 ? -13.136 -2.916 14.693 1.00 87.62 277 GLU A N 1
ATOM 2171 C CA . GLU A 1 277 ? -12.906 -1.534 15.111 1.00 87.62 277 GLU A CA 1
ATOM 2172 C C . GLU A 1 277 ? -11.404 -1.300 15.293 1.00 87.62 277 GLU A C 1
ATOM 2174 O O . GLU A 1 277 ? -10.709 -2.190 15.776 1.00 87.62 277 GLU A O 1
ATOM 2179 N N . TRP A 1 278 ? -10.906 -0.096 14.987 1.00 82.88 278 TRP A N 1
ATOM 2180 C CA . TRP A 1 278 ? -9.478 0.250 15.084 1.00 82.88 278 TRP A CA 1
ATOM 2181 C C . TRP A 1 278 ? -8.805 -0.215 16.383 1.00 82.88 278 TRP A C 1
ATOM 2183 O O . TRP A 1 278 ? -7.669 -0.680 16.354 1.00 82.88 278 TRP A O 1
ATOM 2193 N N . LYS A 1 279 ? -9.514 -0.117 17.513 1.00 84.31 279 LYS A N 1
ATOM 2194 C CA . LYS A 1 279 ? -9.013 -0.501 18.841 1.00 84.31 279 LYS A CA 1
ATOM 2195 C C . LYS A 1 279 ? -8.795 -2.011 19.025 1.00 84.31 279 LYS A C 1
ATOM 2197 O O . LYS A 1 279 ? -8.018 -2.394 19.892 1.00 84.31 279 LYS A O 1
ATOM 2202 N N . ASP A 1 280 ? -9.469 -2.835 18.225 1.00 85.25 280 ASP A N 1
ATOM 2203 C CA . ASP A 1 280 ? -9.506 -4.295 18.344 1.00 85.25 280 ASP A CA 1
ATOM 2204 C C . ASP A 1 280 ? -8.626 -4.996 17.288 1.00 85.25 280 ASP A C 1
ATOM 2206 O O . ASP A 1 280 ? -8.637 -6.222 17.192 1.00 85.25 280 ASP A O 1
ATOM 2210 N N . HIS A 1 281 ? -7.856 -4.249 16.486 1.00 80.12 281 HIS A N 1
ATOM 2211 C CA . HIS A 1 281 ? -6.919 -4.851 15.535 1.00 80.12 281 HIS A CA 1
ATOM 2212 C C . HIS A 1 281 ? -5.701 -5.467 16.232 1.00 80.12 281 HIS A C 1
ATOM 2214 O O . HIS A 1 281 ? -5.115 -4.900 17.159 1.00 80.12 281 HIS A O 1
ATOM 2220 N N . ASP A 1 282 ? -5.258 -6.610 15.710 1.00 71.06 282 ASP A N 1
ATOM 2221 C CA . ASP A 1 282 ? -4.031 -7.262 16.149 1.00 71.06 282 ASP A CA 1
ATOM 2222 C C . ASP A 1 282 ? -2.795 -6.441 15.746 1.00 71.06 282 ASP A C 1
ATOM 2224 O O . ASP A 1 282 ? -2.500 -6.242 14.566 1.00 71.06 282 ASP A O 1
ATOM 2228 N N . HIS A 1 283 ? -2.012 -6.013 16.737 1.00 63.47 283 HIS A N 1
ATOM 2229 C CA . HIS A 1 283 ? -0.803 -5.201 16.552 1.00 63.47 283 HIS A CA 1
ATOM 2230 C C . HIS A 1 283 ? 0.429 -6.064 16.201 1.00 63.47 283 HIS A C 1
ATOM 2232 O O . HIS A 1 283 ? 1.490 -5.947 16.809 1.00 63.47 283 HIS A O 1
ATOM 2238 N N . ASN A 1 284 ? 0.291 -6.968 15.229 1.00 56.41 284 ASN A N 1
ATOM 2239 C CA . ASN A 1 284 ? 1.304 -7.973 14.876 1.00 56.41 284 ASN A CA 1
ATOM 2240 C C . ASN A 1 284 ? 2.004 -7.630 13.562 1.00 56.41 284 ASN A C 1
ATOM 2242 O O . ASN A 1 284 ? 1.936 -8.375 12.583 1.00 56.41 284 ASN A O 1
ATOM 2246 N N . ALA A 1 285 ? 2.622 -6.456 13.517 1.00 60.97 285 ALA A N 1
ATOM 2247 C CA . ALA A 1 285 ? 2.973 -5.833 12.259 1.00 60.97 285 ALA A CA 1
ATOM 2248 C C . ALA A 1 285 ? 4.411 -5.300 12.245 1.00 60.97 285 ALA A C 1
ATOM 2250 O O . ALA A 1 285 ? 4.951 -4.944 13.287 1.00 60.97 285 ALA A O 1
ATOM 2251 N N . LEU A 1 286 ? 5.032 -5.274 11.061 1.00 62.44 286 LEU A N 1
ATOM 2252 C CA . LEU A 1 286 ? 6.346 -4.663 10.860 1.00 62.44 286 LEU A CA 1
ATOM 2253 C C . LEU A 1 286 ? 6.185 -3.139 10.944 1.00 62.44 286 LEU A C 1
ATOM 2255 O O . LEU A 1 286 ? 5.826 -2.509 9.952 1.00 62.44 286 LEU A O 1
ATOM 2259 N N . GLU A 1 287 ? 6.367 -2.584 12.133 1.00 65.25 287 GLU A N 1
ATOM 2260 C CA . GLU A 1 287 ? 6.138 -1.179 12.451 1.00 65.25 287 GLU A CA 1
ATOM 2261 C C . GLU A 1 287 ? 7.259 -0.316 11.861 1.00 65.25 287 GLU A C 1
ATOM 2263 O O . GLU A 1 287 ? 8.447 -0.568 12.069 1.00 65.25 287 GLU A O 1
ATOM 2268 N N . VAL A 1 288 ? 6.870 0.722 11.120 1.00 64.19 288 VAL A N 1
ATOM 2269 C CA . VAL A 1 288 ? 7.782 1.772 10.661 1.00 64.19 288 VAL A CA 1
ATOM 2270 C C . VAL A 1 288 ? 7.359 3.104 11.240 1.00 64.19 288 VAL A C 1
ATOM 2272 O O . VAL A 1 288 ? 6.221 3.532 11.055 1.00 64.19 288 VAL A O 1
ATOM 2275 N N . SER A 1 289 ? 8.298 3.792 11.881 1.00 61.94 289 SER A N 1
ATOM 2276 C CA . SER A 1 289 ? 8.057 5.114 12.438 1.00 61.94 289 SER A CA 1
ATOM 2277 C C . SER A 1 289 ? 9.119 6.109 11.998 1.00 61.94 289 SER A C 1
ATOM 2279 O O . SER A 1 289 ? 10.310 5.810 11.889 1.00 61.94 289 SER A O 1
ATOM 2281 N N . ALA A 1 290 ? 8.671 7.335 11.736 1.00 65.00 290 ALA A N 1
ATOM 2282 C CA . ALA A 1 290 ? 9.562 8.440 11.419 1.00 65.00 290 ALA A CA 1
ATOM 2283 C C . ALA A 1 290 ? 10.399 8.854 12.639 1.00 65.00 290 ALA A C 1
ATOM 2285 O O . ALA A 1 290 ? 11.557 9.237 12.475 1.00 65.00 290 ALA A O 1
ATOM 2286 N N . LEU A 1 291 ? 9.827 8.759 13.842 1.00 72.62 291 LEU A N 1
ATOM 2287 C CA . LEU A 1 291 ? 10.441 9.192 15.089 1.00 72.62 291 LEU A CA 1
ATOM 2288 C C . LEU A 1 291 ? 9.940 8.320 16.242 1.00 72.62 291 LEU A C 1
ATOM 2290 O O . LEU A 1 291 ? 8.751 8.339 16.549 1.00 72.62 291 LEU A O 1
ATOM 2294 N N . ASN A 1 292 ? 10.853 7.626 16.913 1.00 73.62 292 ASN A N 1
ATOM 2295 C CA . ASN A 1 292 ? 10.581 6.927 18.164 1.00 73.62 292 ASN A CA 1
ATOM 2296 C C . ASN A 1 292 ? 11.389 7.574 19.283 1.00 73.62 292 ASN A C 1
ATOM 2298 O O . ASN A 1 292 ? 12.580 7.836 19.119 1.00 73.62 292 ASN A O 1
ATOM 2302 N N . LEU A 1 293 ? 10.734 7.823 20.413 1.00 81.06 293 LEU A N 1
ATOM 2303 C CA . LEU A 1 293 ? 11.365 8.280 21.642 1.00 81.06 293 LEU A CA 1
ATOM 2304 C C . LEU A 1 293 ? 11.000 7.292 22.745 1.00 81.06 293 LEU A C 1
ATOM 2306 O O . LEU A 1 293 ? 9.853 7.258 23.187 1.00 81.06 293 LEU A O 1
ATOM 2310 N N . ASP A 1 294 ? 11.976 6.513 23.189 1.00 80.56 294 ASP A N 1
ATOM 2311 C CA . ASP A 1 294 ? 11.819 5.586 24.301 1.00 80.56 294 ASP A CA 1
ATOM 2312 C C . ASP A 1 294 ? 12.483 6.175 25.547 1.00 80.56 294 ASP A C 1
ATOM 2314 O O . ASP A 1 294 ? 13.584 6.724 25.483 1.00 80.56 294 ASP A O 1
ATOM 2318 N N . LEU A 1 295 ? 11.823 6.067 26.697 1.00 81.25 295 LEU A N 1
ATOM 2319 C CA . LEU A 1 295 ? 12.416 6.424 27.985 1.00 81.25 295 LEU A CA 1
ATOM 2320 C C . LEU A 1 295 ? 13.069 5.176 28.574 1.00 81.25 295 LEU A C 1
ATOM 2322 O O . LEU A 1 295 ? 12.439 4.119 28.632 1.00 81.25 295 LEU A O 1
ATOM 2326 N N . VAL A 1 296 ? 14.326 5.290 28.997 1.00 75.38 296 VAL A N 1
ATOM 2327 C CA . VAL A 1 296 ? 15.112 4.151 29.482 1.00 75.38 296 VAL A CA 1
ATOM 2328 C C . VAL A 1 296 ? 15.555 4.349 30.926 1.00 75.38 296 VAL A C 1
ATOM 2330 O O . VAL A 1 296 ? 15.801 5.465 31.391 1.00 75.38 296 VAL A O 1
ATOM 2333 N N . HIS A 1 297 ? 15.655 3.226 31.630 1.00 72.75 297 HIS A N 1
ATOM 2334 C CA . HIS A 1 297 ? 16.206 3.134 32.972 1.00 72.75 297 HIS A CA 1
ATOM 2335 C C . HIS A 1 297 ? 17.437 2.221 32.939 1.00 72.75 297 HIS A C 1
ATOM 2337 O O . HIS A 1 297 ? 17.331 1.042 32.599 1.00 72.75 297 HIS A O 1
ATOM 2343 N N . SER A 1 298 ? 18.601 2.780 33.258 1.00 65.00 298 SER A N 1
ATOM 2344 C CA . SER A 1 298 ? 19.877 2.077 33.346 1.00 65.00 298 SER A CA 1
ATOM 2345 C C . SER A 1 298 ? 20.132 1.644 34.787 1.00 65.00 298 SER A C 1
ATOM 2347 O O . SER A 1 298 ? 20.178 2.471 35.700 1.00 65.00 298 SER A O 1
ATOM 2349 N N . PHE A 1 299 ? 20.315 0.341 34.998 1.00 61.03 299 PHE A N 1
ATOM 2350 C CA . PHE A 1 299 ? 20.691 -0.200 36.300 1.00 61.03 299 PHE A CA 1
ATOM 2351 C C . PHE A 1 299 ? 22.175 0.097 36.560 1.00 61.03 299 PHE A C 1
ATOM 2353 O O . PHE A 1 299 ? 23.042 -0.565 35.993 1.00 61.03 299 PHE A O 1
ATOM 2360 N N . GLY A 1 300 ? 22.459 1.087 37.413 1.00 56.03 300 GLY A N 1
ATOM 2361 C CA . GLY A 1 300 ? 23.824 1.481 37.796 1.00 56.03 300 GLY A CA 1
ATOM 2362 C C . GLY A 1 300 ? 24.271 2.869 37.327 1.00 56.03 300 GLY A C 1
ATOM 2363 O O . GLY A 1 300 ? 25.442 3.196 37.483 1.00 56.03 300 GLY A O 1
ATOM 2364 N N . ALA A 1 301 ? 23.370 3.680 36.761 1.00 54.31 301 ALA A N 1
ATOM 2365 C CA . ALA A 1 301 ? 23.640 5.093 36.510 1.00 54.31 301 ALA A CA 1
ATOM 2366 C C . ALA A 1 301 ? 23.365 5.917 37.782 1.00 54.31 301 ALA A C 1
ATOM 2368 O O . ALA A 1 301 ? 22.218 6.002 38.221 1.00 54.31 301 ALA A O 1
ATOM 2369 N N . ASP A 1 302 ? 24.410 6.530 38.346 1.00 54.81 302 ASP A N 1
ATOM 2370 C CA . ASP A 1 302 ? 24.304 7.423 39.515 1.00 54.81 302 ASP A CA 1
ATOM 2371 C C . ASP A 1 302 ? 23.705 8.801 39.153 1.00 54.81 302 ASP A C 1
ATOM 2373 O O . ASP A 1 302 ? 23.246 9.533 40.030 1.00 54.81 302 ASP A O 1
ATOM 2377 N N . ASP A 1 303 ? 23.646 9.127 37.853 1.00 57.56 303 ASP A N 1
ATOM 2378 C CA . ASP A 1 303 ? 23.189 10.415 37.331 1.00 57.56 303 ASP A CA 1
ATOM 2379 C C . ASP A 1 303 ? 21.951 10.270 36.428 1.00 57.56 303 ASP A C 1
ATOM 2381 O O . ASP A 1 303 ? 21.964 9.557 35.419 1.00 57.56 303 ASP A O 1
ATOM 2385 N N . ALA A 1 304 ? 20.887 11.012 36.743 1.00 57.88 304 ALA A N 1
ATOM 2386 C CA . ALA A 1 304 ? 19.722 11.159 35.872 1.00 57.88 304 ALA A CA 1
ATOM 2387 C C . ALA A 1 304 ? 20.008 12.156 34.734 1.00 57.88 304 ALA A C 1
ATOM 2389 O O . ALA A 1 304 ? 20.581 13.219 34.966 1.00 57.88 304 ALA A O 1
ATOM 2390 N N . PHE A 1 305 ? 19.536 11.879 33.511 1.00 57.09 305 PHE A N 1
ATOM 2391 C CA . PHE A 1 305 ? 19.630 12.828 32.387 1.00 57.09 305 PHE A CA 1
ATOM 2392 C C . PHE A 1 305 ? 18.913 14.169 32.666 1.00 57.09 305 PHE A C 1
ATOM 2394 O O . PHE A 1 305 ? 19.313 15.213 32.155 1.00 57.09 305 PHE A O 1
ATOM 2401 N N . ALA A 1 306 ? 17.863 14.149 33.495 1.00 55.81 306 ALA A N 1
ATOM 2402 C CA . ALA A 1 306 ? 17.157 15.337 33.975 1.00 55.81 306 ALA A CA 1
ATOM 2403 C C . ALA A 1 306 ? 16.561 15.081 35.372 1.00 55.81 306 ALA A C 1
ATOM 2405 O O . ALA A 1 306 ? 15.359 14.872 35.524 1.00 55.81 306 ALA A O 1
ATOM 2406 N N . GLY A 1 307 ? 17.409 15.057 36.399 1.00 53.91 307 GLY A N 1
ATOM 2407 C CA . GLY A 1 307 ? 16.990 14.889 37.789 1.00 53.91 307 GLY A CA 1
ATOM 2408 C C . GLY A 1 307 ? 18.090 15.321 38.749 1.00 53.91 307 GLY A C 1
ATOM 2409 O O . GLY A 1 307 ? 19.271 15.173 38.448 1.00 53.91 307 GLY A O 1
ATOM 2410 N N . ASP A 1 308 ? 17.690 15.905 39.874 1.00 51.91 308 ASP A N 1
ATOM 2411 C CA . ASP A 1 308 ? 18.602 16.327 40.933 1.00 51.91 308 ASP A CA 1
ATOM 2412 C C . ASP A 1 308 ? 19.187 15.084 41.624 1.00 51.91 308 ASP A C 1
ATOM 2414 O O . ASP A 1 308 ? 18.455 14.267 42.180 1.00 51.91 308 ASP A O 1
ATOM 2418 N N . THR A 1 309 ? 20.508 14.924 41.560 1.00 53.75 309 THR A N 1
ATOM 2419 C CA . THR A 1 309 ? 21.261 13.779 42.099 1.00 53.75 309 THR A CA 1
ATOM 2420 C C . THR A 1 309 ? 21.469 13.852 43.616 1.00 53.75 309 THR A C 1
ATOM 2422 O O . THR A 1 309 ? 22.181 13.036 44.199 1.00 53.75 309 THR A O 1
ATOM 2425 N N . THR A 1 310 ? 20.845 14.815 44.297 1.00 53.31 310 THR A N 1
ATOM 2426 C CA . THR A 1 310 ? 21.084 15.078 45.723 1.00 53.31 310 THR A CA 1
ATOM 2427 C C . THR A 1 310 ? 20.334 14.167 46.700 1.00 53.31 310 THR A C 1
ATOM 2429 O O . THR A 1 310 ? 20.651 14.201 47.890 1.00 53.31 310 THR A O 1
ATOM 2432 N N . THR A 1 311 ? 19.386 13.330 46.262 1.00 53.28 311 THR A N 1
ATOM 2433 C CA . THR A 1 311 ? 18.546 12.536 47.187 1.00 53.28 311 THR A CA 1
ATOM 2434 C C . THR A 1 311 ? 18.972 11.078 47.383 1.00 53.28 311 THR A C 1
ATOM 2436 O O . THR A 1 311 ? 18.416 10.410 48.253 1.00 53.28 311 THR A O 1
ATOM 2439 N N . GLY A 1 312 ? 19.960 10.559 46.641 1.00 55.00 312 GLY A N 1
ATOM 2440 C CA . GLY A 1 312 ? 20.335 9.135 46.713 1.00 55.00 312 GLY A CA 1
ATOM 2441 C C . GLY A 1 312 ? 19.209 8.177 46.285 1.00 55.00 312 GLY A C 1
ATOM 2442 O O . GLY A 1 312 ? 19.286 6.974 46.536 1.00 55.00 312 GLY A O 1
ATOM 2443 N N . GLU A 1 313 ? 18.155 8.707 45.662 1.00 56.69 313 GLU A N 1
ATOM 2444 C CA . GLU A 1 313 ? 17.051 7.941 45.102 1.00 56.69 313 GLU A CA 1
ATOM 2445 C C . GLU A 1 313 ? 17.395 7.530 43.669 1.00 56.69 313 GLU A C 1
ATOM 2447 O O . GLU A 1 313 ? 17.807 8.349 42.850 1.00 56.69 313 GLU A O 1
ATOM 2452 N N . ILE A 1 314 ? 17.217 6.243 43.365 1.00 58.28 314 ILE A N 1
ATOM 2453 C CA . ILE A 1 314 ? 17.415 5.700 42.020 1.00 58.28 314 ILE A CA 1
ATOM 2454 C C . ILE A 1 314 ? 16.398 6.373 41.078 1.00 58.28 314 ILE A C 1
ATOM 2456 O O . ILE A 1 314 ? 15.190 6.221 41.295 1.00 58.28 314 ILE A O 1
ATOM 2460 N N . PRO A 1 315 ? 16.832 7.101 40.033 1.00 60.66 315 PRO A N 1
ATOM 2461 C CA . PRO A 1 315 ? 15.914 7.842 39.179 1.00 60.66 315 PRO A CA 1
ATOM 2462 C C . PRO A 1 315 ? 15.036 6.888 38.361 1.00 60.66 315 PRO A C 1
ATOM 2464 O O . PRO A 1 315 ? 15.538 5.998 37.677 1.00 60.66 315 PRO A O 1
ATOM 2467 N N . ALA A 1 316 ? 13.714 7.098 38.381 1.00 64.75 316 ALA A N 1
ATOM 2468 C CA . ALA A 1 316 ? 12.753 6.264 37.643 1.00 64.75 316 ALA A CA 1
ATOM 2469 C C . ALA A 1 316 ? 12.985 6.268 36.117 1.00 64.75 316 ALA A C 1
ATOM 2471 O O . ALA A 1 316 ? 12.623 5.316 35.429 1.00 64.75 316 ALA A O 1
ATOM 2472 N N . VAL A 1 317 ? 13.619 7.322 35.596 1.00 67.12 317 VAL A N 1
ATOM 2473 C CA . VAL A 1 317 ? 14.068 7.458 34.207 1.00 67.12 317 VAL A CA 1
ATOM 2474 C C . VAL A 1 317 ? 15.501 7.981 34.246 1.00 67.12 317 VAL A C 1
ATOM 2476 O O . VAL A 1 317 ? 15.738 9.064 34.779 1.00 67.12 317 VAL A O 1
ATOM 2479 N N . SER A 1 318 ? 16.457 7.221 33.711 1.00 74.56 318 SER A N 1
ATOM 2480 C CA . SER A 1 318 ? 17.871 7.623 33.701 1.00 74.56 318 SER A CA 1
ATOM 2481 C C . SER A 1 318 ? 18.270 8.295 32.387 1.00 74.56 318 SER A C 1
ATOM 2483 O O . SER A 1 318 ? 19.196 9.101 32.378 1.00 74.56 318 SER A O 1
ATOM 2485 N N . GLY A 1 319 ? 17.542 8.027 31.297 1.00 75.38 319 GLY A N 1
ATOM 2486 C CA . GLY A 1 319 ? 17.857 8.562 29.980 1.00 75.38 319 GLY A CA 1
ATOM 2487 C C . GLY A 1 319 ? 16.773 8.322 28.926 1.00 75.38 319 GLY A C 1
ATOM 2488 O O . GLY A 1 319 ? 15.636 7.960 29.242 1.00 75.38 319 GLY A O 1
ATOM 2489 N N . PHE A 1 320 ? 17.118 8.542 27.659 1.00 81.75 320 PHE A N 1
ATOM 2490 C CA . PHE A 1 320 ? 16.215 8.361 26.524 1.00 81.75 320 PHE A CA 1
ATOM 2491 C C . PHE A 1 320 ? 16.928 7.762 25.310 1.00 81.75 320 PHE A C 1
ATOM 2493 O O . PHE A 1 320 ? 18.131 7.921 25.105 1.00 81.75 320 PHE A O 1
ATOM 2500 N N . HIS A 1 321 ? 16.151 7.098 24.469 1.00 82.88 321 HIS A N 1
ATOM 2501 C CA . HIS A 1 321 ? 16.577 6.543 23.198 1.00 82.88 321 HIS A CA 1
ATOM 2502 C C . HIS A 1 321 ? 15.730 7.162 22.089 1.00 82.88 321 HIS A C 1
ATOM 2504 O O . HIS A 1 321 ? 14.529 6.929 21.993 1.00 82.88 321 HIS A O 1
ATOM 2510 N N . LEU A 1 322 ? 16.360 8.001 21.273 1.00 80.69 322 LEU A N 1
ATOM 2511 C CA . LEU A 1 322 ? 15.747 8.628 20.112 1.00 80.69 322 LEU A CA 1
ATOM 2512 C C . LEU A 1 322 ? 16.130 7.840 18.861 1.00 80.69 322 LEU A C 1
ATOM 2514 O O . LEU A 1 322 ? 17.312 7.661 18.574 1.00 80.69 322 LEU A O 1
ATOM 2518 N N . ARG A 1 323 ? 15.147 7.409 18.078 1.00 78.00 323 ARG A N 1
ATOM 2519 C CA . ARG A 1 323 ? 15.364 6.719 16.805 1.00 78.00 323 ARG A CA 1
ATOM 2520 C C . ARG A 1 323 ? 14.618 7.429 15.688 1.00 78.00 323 ARG A C 1
ATOM 2522 O O . ARG A 1 323 ? 13.453 7.780 15.844 1.00 78.00 323 ARG A O 1
ATOM 2529 N N . ILE A 1 324 ? 15.276 7.608 14.552 1.00 73.00 324 ILE A N 1
ATOM 2530 C CA . ILE A 1 324 ? 14.707 8.229 13.355 1.00 73.00 324 ILE A CA 1
ATOM 2531 C C . ILE A 1 324 ? 14.660 7.185 12.244 1.00 73.00 324 ILE A C 1
ATOM 2533 O O . ILE A 1 324 ? 15.656 6.505 11.985 1.00 73.00 324 ILE A O 1
ATOM 2537 N N . GLY A 1 325 ? 13.503 7.065 11.588 1.00 68.62 325 GLY A N 1
ATOM 2538 C CA . GLY A 1 325 ? 13.284 6.099 10.509 1.00 68.62 325 GLY A CA 1
ATOM 2539 C C . GLY A 1 325 ? 13.490 4.661 10.982 1.00 68.62 325 GLY A C 1
ATOM 2540 O O . GLY A 1 325 ? 14.400 3.978 10.513 1.00 68.62 325 GLY A O 1
ATOM 2541 N N . THR A 1 326 ? 12.697 4.229 11.961 1.00 70.94 326 THR A N 1
ATOM 2542 C CA . THR A 1 326 ? 12.745 2.872 12.509 1.00 70.94 326 THR A CA 1
ATOM 2543 C C . THR A 1 326 ? 11.962 1.897 11.648 1.00 70.94 326 THR A C 1
ATOM 2545 O O . THR A 1 326 ? 10.953 2.258 11.051 1.00 70.94 326 THR A O 1
ATOM 2548 N N . ALA A 1 327 ? 12.416 0.649 11.621 1.00 69.12 327 ALA A N 1
ATOM 2549 C CA . ALA A 1 327 ? 11.648 -0.494 11.152 1.00 69.12 327 ALA A CA 1
ATOM 2550 C C . ALA A 1 327 ? 11.809 -1.632 12.165 1.00 69.12 327 ALA A C 1
ATOM 2552 O O . ALA A 1 327 ? 12.925 -2.112 12.376 1.00 69.12 327 ALA A O 1
ATOM 2553 N N . THR A 1 328 ? 10.726 -2.048 12.817 1.00 71.81 328 THR A N 1
ATOM 2554 C CA . THR A 1 328 ? 10.707 -3.077 13.865 1.00 71.81 328 THR A CA 1
ATOM 2555 C C . THR A 1 328 ? 9.801 -4.235 13.455 1.00 71.81 328 THR A C 1
ATOM 2557 O O . THR A 1 328 ? 8.699 -4.049 12.957 1.00 71.81 328 THR A O 1
ATOM 2560 N N . TYR A 1 329 ? 10.275 -5.463 13.642 1.00 71.44 329 TYR A N 1
ATOM 2561 C CA . TYR A 1 329 ? 9.577 -6.705 13.331 1.00 71.44 329 TYR A CA 1
ATOM 2562 C C . TYR A 1 329 ? 9.250 -7.461 14.622 1.00 71.44 329 TYR A C 1
ATOM 2564 O O . TYR A 1 329 ? 10.185 -7.826 15.344 1.00 71.44 329 TYR A O 1
ATOM 2572 N N . PRO A 1 330 ? 7.971 -7.743 14.922 1.00 69.62 330 PRO A N 1
ATOM 2573 C CA . PRO A 1 330 ? 7.620 -8.636 16.013 1.00 69.62 330 PRO A CA 1
ATOM 2574 C C . PRO A 1 330 ? 8.014 -10.070 15.655 1.00 69.62 330 PRO A C 1
ATOM 2576 O O . PRO A 1 330 ? 7.603 -10.614 14.628 1.00 69.62 330 PRO A O 1
ATOM 2579 N N . LEU A 1 331 ? 8.813 -10.707 16.506 1.00 70.81 331 LEU A N 1
ATOM 2580 C CA . LEU A 1 331 ? 9.155 -12.112 16.350 1.00 70.81 331 LEU A CA 1
ATOM 2581 C C . LEU A 1 331 ? 7.951 -12.997 16.719 1.00 70.81 331 LEU A C 1
ATOM 2583 O O . LEU A 1 331 ? 7.286 -12.724 17.719 1.00 70.81 331 LEU A O 1
ATOM 2587 N N . PRO A 1 332 ? 7.704 -14.093 15.972 1.00 65.25 332 PRO A N 1
ATOM 2588 C CA . PRO A 1 332 ? 6.536 -14.961 16.135 1.00 65.25 332 PRO A CA 1
ATOM 2589 C C . PRO A 1 332 ? 6.675 -15.930 17.325 1.00 65.25 332 PRO A C 1
ATOM 2591 O O . PRO A 1 332 ? 6.442 -17.131 17.206 1.00 65.25 332 PRO A O 1
ATOM 2594 N N . PHE A 1 333 ? 7.110 -15.431 18.480 1.00 70.19 333 PHE A N 1
ATOM 2595 C CA . PHE A 1 333 ? 7.141 -16.154 19.748 1.00 70.19 333 PHE A CA 1
ATOM 2596 C C . PHE A 1 333 ? 6.807 -15.203 20.902 1.00 70.19 333 PHE A C 1
ATOM 2598 O O . PHE A 1 333 ? 6.914 -13.986 20.769 1.00 70.19 333 PHE A O 1
ATOM 2605 N N . LEU A 1 334 ? 6.374 -15.753 22.043 1.00 64.56 334 LEU A N 1
ATOM 2606 C CA . LEU A 1 334 ? 5.937 -14.972 23.214 1.00 64.56 334 LEU A CA 1
ATOM 2607 C C . LEU A 1 334 ? 4.839 -13.937 22.881 1.00 64.56 334 LEU A C 1
ATOM 2609 O O . LEU A 1 334 ? 4.901 -12.787 23.317 1.00 64.56 334 LEU A O 1
ATOM 2613 N N . ASN A 1 335 ? 3.820 -14.351 22.119 1.00 66.38 335 ASN A N 1
ATOM 2614 C CA . ASN A 1 335 ? 2.681 -13.513 21.718 1.00 66.38 335 ASN A CA 1
ATOM 2615 C C . ASN A 1 335 ? 3.090 -12.215 20.998 1.00 66.38 335 ASN A C 1
ATOM 2617 O O . ASN A 1 335 ? 2.491 -11.173 21.253 1.00 66.38 335 ASN A O 1
ATOM 2621 N N . ASN A 1 336 ? 4.121 -12.264 20.144 1.00 62.59 336 ASN A N 1
ATOM 2622 C CA . ASN A 1 336 ? 4.576 -11.127 19.330 1.00 62.59 336 ASN A CA 1
ATOM 2623 C C . ASN A 1 336 ? 4.997 -9.896 20.152 1.00 62.59 336 ASN A C 1
ATOM 2625 O O . ASN A 1 336 ? 5.032 -8.780 19.647 1.00 62.59 336 ASN A O 1
ATOM 2629 N N . ARG A 1 337 ? 5.336 -10.095 21.434 1.00 64.56 337 ARG A N 1
ATOM 2630 C CA . ARG A 1 337 ? 5.774 -9.025 22.347 1.00 64.56 337 ARG A CA 1
ATOM 2631 C C . ARG A 1 337 ? 7.262 -8.715 22.245 1.00 64.56 337 ARG A C 1
ATOM 2633 O O . ARG A 1 337 ? 7.739 -7.792 22.897 1.00 64.56 337 ARG A O 1
ATOM 2640 N N . PHE A 1 338 ? 8.003 -9.516 21.486 1.00 68.31 338 PHE A N 1
ATOM 2641 C CA . PHE A 1 338 ? 9.428 -9.330 21.281 1.00 68.31 338 PHE A CA 1
ATOM 2642 C C . PHE A 1 338 ? 9.670 -8.770 19.885 1.00 68.31 338 PHE A C 1
ATOM 2644 O O . PHE A 1 338 ? 9.220 -9.361 18.909 1.00 68.31 338 PHE A O 1
ATOM 2651 N N . PHE A 1 339 ? 10.405 -7.665 19.787 1.00 69.56 339 PHE A N 1
ATOM 2652 C CA . PHE A 1 339 ? 10.639 -6.964 18.528 1.00 69.56 339 PHE A CA 1
ATOM 2653 C C . PHE A 1 339 ? 12.129 -6.945 18.195 1.00 69.56 339 PHE A C 1
ATOM 2655 O O . PHE A 1 339 ? 12.969 -6.720 19.064 1.00 69.56 339 PHE A O 1
ATOM 2662 N N . VAL A 1 340 ? 12.459 -7.145 16.923 1.00 71.00 340 VAL A N 1
ATOM 2663 C CA . VAL A 1 340 ? 13.796 -6.903 16.371 1.00 71.00 340 VAL A CA 1
ATOM 2664 C C . VAL A 1 340 ? 13.666 -5.826 15.321 1.00 71.00 340 VAL A C 1
ATOM 2666 O O . VAL A 1 340 ? 12.846 -5.945 14.420 1.00 71.00 340 VAL A O 1
ATOM 2669 N N . GLY A 1 341 ? 14.468 -4.775 15.414 1.00 69.69 341 GLY A N 1
ATOM 2670 C CA . GLY A 1 341 ? 14.386 -3.687 14.457 1.00 69.69 341 GLY A CA 1
ATOM 2671 C C . GLY A 1 341 ? 15.710 -3.017 14.180 1.00 69.69 341 GLY A C 1
ATOM 2672 O O . GLY A 1 341 ? 16.713 -3.256 14.848 1.00 69.69 341 GLY A O 1
ATOM 2673 N N . THR A 1 342 ? 15.676 -2.164 13.172 1.00 71.31 342 THR A N 1
ATOM 2674 C CA . THR A 1 342 ? 16.765 -1.283 12.772 1.00 71.31 342 THR A CA 1
ATOM 2675 C C . THR A 1 342 ? 16.255 0.156 12.715 1.00 71.31 342 THR A C 1
ATOM 2677 O O . THR A 1 342 ? 15.048 0.409 12.761 1.00 71.31 342 THR A O 1
ATOM 2680 N N . SER A 1 343 ? 17.170 1.111 12.654 1.00 74.06 343 SER A N 1
ATOM 2681 C CA . SER A 1 343 ? 16.879 2.539 12.557 1.00 74.06 343 SER A CA 1
ATOM 2682 C C . SER A 1 343 ? 17.906 3.198 11.657 1.00 74.06 343 SER A C 1
ATOM 2684 O O . SER A 1 343 ? 19.072 2.809 11.691 1.00 74.06 343 SER A O 1
ATOM 2686 N N . LEU A 1 344 ? 17.489 4.206 10.894 1.00 71.44 344 LEU A N 1
ATOM 2687 C CA . LEU A 1 344 ? 18.402 4.982 10.054 1.00 71.44 344 LEU A CA 1
ATOM 2688 C C . LEU A 1 344 ? 19.394 5.797 10.893 1.00 71.44 344 LEU A C 1
ATOM 2690 O O . LEU A 1 344 ? 20.556 5.918 10.523 1.00 71.44 344 LEU A O 1
ATOM 2694 N N . LEU A 1 345 ? 18.913 6.374 11.994 1.00 73.31 345 LEU A N 1
ATOM 2695 C CA . LEU A 1 345 ? 19.736 7.080 12.965 1.00 73.31 345 LEU A CA 1
ATOM 2696 C C . LEU A 1 345 ? 19.207 6.793 14.362 1.00 73.31 345 LEU A C 1
ATOM 2698 O O . LEU A 1 345 ? 18.002 6.867 14.614 1.00 73.31 345 LEU A O 1
ATOM 2702 N N . SER A 1 346 ? 20.113 6.474 15.266 1.00 80.56 346 SER A N 1
ATOM 2703 C CA . SER A 1 346 ? 19.823 6.156 16.648 1.00 80.56 346 SER A CA 1
ATOM 2704 C C . SER A 1 346 ? 20.698 6.998 17.554 1.00 80.56 346 SER A C 1
ATOM 2706 O O . SER A 1 346 ? 21.914 7.021 17.407 1.00 80.56 346 SER A O 1
ATOM 2708 N N . PHE A 1 347 ? 20.086 7.651 18.529 1.00 80.88 347 PHE A N 1
ATOM 2709 C CA . PHE A 1 347 ? 20.768 8.373 19.588 1.00 80.88 347 PHE A CA 1
ATOM 2710 C C . PHE A 1 347 ? 20.342 7.802 20.934 1.00 80.88 347 PHE A C 1
ATOM 2712 O O . PHE A 1 347 ? 19.165 7.798 21.285 1.00 80.88 347 PHE A O 1
ATOM 2719 N N . TYR A 1 348 ? 21.315 7.319 21.685 1.00 83.00 348 TYR A N 1
ATOM 2720 C CA . TYR A 1 348 ? 21.158 6.767 23.015 1.00 83.00 348 TYR A CA 1
ATOM 2721 C C . TYR A 1 348 ? 21.752 7.745 24.022 1.00 83.00 348 TYR A C 1
ATOM 2723 O O . TYR A 1 348 ? 22.920 8.110 23.914 1.00 83.00 348 TYR A O 1
ATOM 2731 N N . ALA A 1 349 ? 20.969 8.123 25.022 1.00 79.44 349 ALA A N 1
ATOM 2732 C CA . ALA A 1 349 ? 21.447 8.745 26.244 1.00 79.44 349 ALA A CA 1
ATOM 2733 C C . ALA A 1 349 ? 21.032 7.843 27.405 1.00 79.44 349 ALA A C 1
ATOM 2735 O O . ALA A 1 349 ? 19.842 7.731 27.683 1.00 79.44 349 ALA A O 1
ATOM 2736 N N . LEU A 1 350 ? 21.979 7.161 28.049 1.00 72.25 350 LEU A N 1
ATOM 2737 C CA . LEU A 1 350 ? 21.693 6.258 29.176 1.00 72.25 350 LEU A CA 1
ATOM 2738 C C . LEU A 1 350 ? 21.775 6.979 30.530 1.00 72.25 350 LEU A C 1
ATOM 2740 O O . LEU A 1 350 ? 21.045 6.618 31.458 1.00 72.25 350 LEU A O 1
ATOM 2744 N N . SER A 1 351 ? 22.625 8.006 30.604 1.00 68.50 351 SER A N 1
ATOM 2745 C CA . SER A 1 351 ? 22.841 8.908 31.739 1.00 68.50 351 SER A CA 1
ATOM 2746 C C . SER A 1 351 ? 23.305 10.286 31.232 1.00 68.50 351 SER A C 1
ATOM 2748 O O . SER A 1 351 ? 23.527 10.467 30.031 1.00 68.50 351 SER A O 1
ATOM 2750 N N . GLY A 1 352 ? 23.489 11.266 32.125 1.00 63.03 352 GLY A N 1
ATOM 2751 C CA . GLY A 1 352 ? 24.014 12.595 31.763 1.00 63.03 352 GLY A CA 1
ATOM 2752 C C . GLY A 1 352 ? 25.414 12.586 31.122 1.00 63.03 352 GLY A C 1
ATOM 2753 O O . GLY A 1 352 ? 25.801 13.567 30.487 1.00 63.03 352 GLY A O 1
ATOM 2754 N N . SER A 1 353 ? 26.162 11.487 31.252 1.00 64.25 353 SER A N 1
ATOM 2755 C CA . SER A 1 353 ? 27.531 11.330 30.745 1.00 64.25 353 SER A CA 1
ATOM 2756 C C . SER A 1 353 ? 27.688 10.229 29.687 1.00 64.25 353 SER A C 1
ATOM 2758 O O . SER A 1 353 ? 28.696 10.208 28.979 1.00 64.25 353 SER A O 1
ATOM 2760 N N . GLU A 1 354 ? 26.696 9.352 29.519 1.00 69.12 354 GLU A N 1
ATOM 2761 C CA . GLU A 1 354 ? 26.740 8.233 28.574 1.00 69.12 354 GLU A CA 1
ATOM 2762 C C . GLU A 1 354 ? 25.843 8.490 27.364 1.00 69.12 354 GLU A C 1
ATOM 2764 O O . GLU A 1 354 ? 24.640 8.208 27.374 1.00 69.12 354 GLU A O 1
ATOM 2769 N N . LEU A 1 355 ? 26.462 9.015 26.303 1.00 73.25 355 LEU A N 1
ATOM 2770 C CA . LEU A 1 355 ? 25.831 9.265 25.012 1.00 73.25 355 LEU A CA 1
ATOM 2771 C C . LEU A 1 355 ? 26.445 8.358 23.940 1.00 73.25 355 LEU A C 1
ATOM 2773 O O . LEU A 1 355 ? 27.667 8.279 23.809 1.00 73.25 355 LEU A O 1
ATOM 2777 N N . ALA A 1 356 ? 25.608 7.723 23.127 1.00 72.31 356 ALA A N 1
ATOM 2778 C CA . ALA A 1 356 ? 26.023 6.973 21.949 1.00 72.31 356 ALA A CA 1
ATOM 2779 C C . ALA A 1 356 ? 25.125 7.321 20.759 1.00 72.31 356 ALA A C 1
ATOM 2781 O O . ALA A 1 356 ? 23.939 7.590 20.918 1.00 72.31 356 ALA A O 1
ATOM 2782 N N . TYR A 1 357 ? 25.680 7.310 19.552 1.00 73.38 357 TYR A N 1
ATOM 2783 C CA . TYR A 1 357 ? 24.920 7.506 18.321 1.00 73.38 357 TYR A CA 1
ATOM 2784 C C . TYR A 1 357 ? 25.368 6.495 17.266 1.00 73.38 357 TYR A C 1
ATOM 2786 O O . TYR A 1 357 ? 26.519 6.051 17.292 1.00 73.38 357 TYR A O 1
ATOM 2794 N N . GLY A 1 358 ? 24.467 6.114 16.364 1.00 51.59 358 GLY A N 1
ATOM 2795 C CA . GLY A 1 358 ? 24.714 5.101 15.338 1.00 51.59 358 GLY A CA 1
ATOM 2796 C C . GLY A 1 358 ? 23.709 5.126 14.208 1.00 51.59 358 GLY A C 1
ATOM 2797 O O . GLY A 1 358 ? 22.585 5.633 14.434 1.00 51.59 358 GLY A O 1
#

Radius of gyration: 32.79 Å; chains: 1; bounding box: 87×42×114 Å

pLDDT: mean 75.65, std 14.67, range [40.56, 96.5]

Sequence (358 aa):
MPHGAILLCILALLPLLTGCFAITRTETDLYTITIRDTTIREDAVNPPGEREGGTIYPSPRSVDISRRYLQRDSVDNRYYPAYLRFGGIEAMSFFSPGTETAGAGNGLFGLFDLMTVRLTSDSSLFGGYFYRIMPYEARLRWFDDAPNWTLGTGAEIFIRKLDSSSRLNPGEYLFSILNGYLRHRIFLREEAPYVMVVPYLGLSAFPSQYVNGGATLDVGSYGGFNVRAYAGYVHGTSSYFATGGRDTADYSASFPYFGIGVSALDFVNKTEELFIEWKDHDHNALEVSALNLDLVHSFGADDAFAGDTTTGEIPAVSGFHLRIGTATYPLPFLNNRFFVGTSLLSFYALSGSELAYG